Protein AF-A0A7J6NTC3-F1 (afdb_monomer)

Nearest PDB structures (foldseek):
  5xjj-assembly1_A  TM=1.361E-01  e=6.659E+00  Camelina sativa

pLDDT: mean 78.06, std 12.99, range [29.7, 92.94]

Solvent-accessible surface area (backbone atoms only — not comparable to full-atom values): 17719 Å² total; per-residue (Å²): 129,86,90,66,70,60,55,72,71,54,46,54,52,50,37,52,53,50,16,52,52,41,19,58,58,39,41,52,55,40,73,74,43,79,80,60,104,55,46,77,42,34,54,44,10,18,57,37,11,48,75,49,39,45,66,45,63,67,64,17,48,57,50,30,53,17,37,43,48,7,18,52,52,6,27,52,53,31,48,52,54,50,49,53,45,42,72,73,35,100,53,80,73,52,45,71,61,39,46,63,61,44,51,67,52,44,58,61,37,50,47,16,28,67,91,66,72,36,76,46,35,78,62,24,34,21,68,42,19,40,50,21,20,47,51,19,38,66,62,26,89,94,37,42,65,63,38,14,54,47,36,21,48,19,49,38,50,14,28,48,52,36,41,52,54,38,49,52,34,49,75,69,69,67,47,72,62,89,64,70,59,43,58,43,44,22,34,36,38,52,25,56,44,49,50,51,52,66,73,33,50,91,47,27,67,85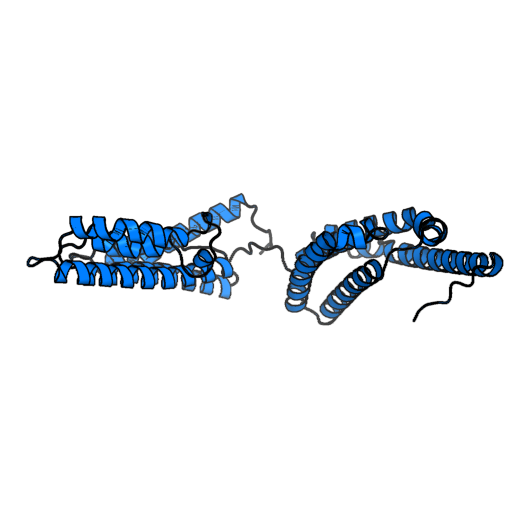,42,42,77,59,52,54,52,47,47,54,59,36,54,56,31,47,56,48,21,49,71,68,40,91,43,74,66,59,29,51,50,52,51,53,53,51,52,50,57,51,51,54,53,52,64,28,58,75,60,81,75,53,70,69,49,40,64,62,44,48,59,79,41,45,66,57,54,49,53,50,46,52,51,53,35,49,54,28,53,49,60,60,42,86,82,88,52,78,68,63,64,76,66,57,59,62,66,58,52,51,49,51,50,52,51,50,50,51,51,29,52,52,54,49,54,54,50,45,70,73,67,75,59,87,74,74,81,78,130

Structure (mmCIF, N/CA/C/O backbone):
data_AF-A0A7J6NTC3-F1
#
_entry.id   AF-A0A7J6NTC3-F1
#
loop_
_atom_site.group_PDB
_atom_site.id
_atom_site.type_symbol
_atom_site.label_atom_id
_atom_site.label_alt_id
_atom_site.label_comp_id
_atom_site.label_asym_id
_atom_site.label_entity_id
_atom_site.label_seq_id
_atom_site.pdbx_PDB_ins_code
_atom_site.Cartn_x
_atom_site.Cartn_y
_atom_site.Cartn_z
_atom_site.occupancy
_atom_site.B_iso_or_equiv
_atom_site.auth_seq_id
_atom_site.auth_comp_id
_atom_site.auth_asym_id
_atom_site.auth_atom_id
_atom_site.pdbx_PDB_model_num
ATOM 1 N N . MET A 1 1 ? 17.675 -19.079 7.890 1.00 32.25 1 MET A N 1
ATOM 2 C CA . MET A 1 1 ? 16.421 -19.807 7.590 1.00 32.25 1 MET A CA 1
ATOM 3 C C . MET A 1 1 ? 15.953 -19.352 6.223 1.00 32.25 1 MET A C 1
ATOM 5 O O . MET A 1 1 ? 15.980 -18.162 5.968 1.00 32.25 1 MET A O 1
ATOM 9 N N . VAL A 1 2 ? 15.649 -20.298 5.337 1.00 30.92 2 VAL A N 1
ATOM 10 C CA . VAL A 1 2 ? 15.373 -20.082 3.908 1.00 30.92 2 VAL A CA 1
ATOM 11 C C . VAL A 1 2 ? 14.301 -18.998 3.701 1.00 30.92 2 VAL A C 1
ATOM 13 O O . VAL A 1 2 ? 13.153 -19.197 4.088 1.00 30.92 2 VAL A O 1
ATOM 16 N N . GLU A 1 3 ? 14.682 -17.882 3.068 1.00 39.00 3 GLU A N 1
ATOM 17 C CA . GLU A 1 3 ? 13.824 -16.763 2.635 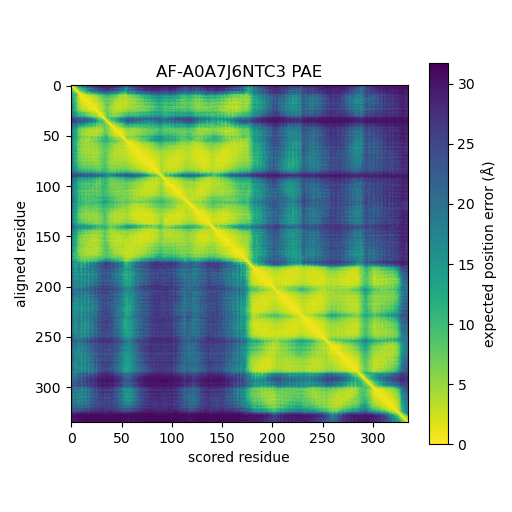1.00 39.00 3 GLU A CA 1
ATOM 18 C C . GLU A 1 3 ? 12.890 -17.188 1.486 1.00 39.00 3 GLU A C 1
ATOM 20 O O . GLU A 1 3 ? 12.966 -16.705 0.357 1.00 39.00 3 GLU A O 1
ATOM 25 N N . ARG A 1 4 ? 12.001 -18.149 1.738 1.00 45.00 4 ARG A N 1
ATOM 26 C CA . ARG A 1 4 ? 10.864 -18.390 0.850 1.00 45.00 4 ARG A CA 1
ATOM 27 C C . ARG A 1 4 ? 9.764 -17.425 1.261 1.00 45.00 4 ARG A C 1
ATOM 29 O O . ARG A 1 4 ? 9.200 -17.572 2.342 1.00 45.00 4 ARG A O 1
ATOM 36 N N . LEU A 1 5 ? 9.457 -16.466 0.384 1.00 46.31 5 LEU A N 1
ATOM 37 C CA . LEU A 1 5 ? 8.186 -15.743 0.416 1.00 46.31 5 LEU A CA 1
ATOM 38 C C . LEU A 1 5 ? 7.076 -16.783 0.637 1.00 46.31 5 LEU A C 1
ATOM 40 O O . LEU A 1 5 ? 6.980 -17.726 -0.160 1.00 46.31 5 LEU A O 1
ATOM 44 N N . PRO A 1 6 ? 6.290 -16.696 1.724 1.00 46.31 6 PRO A N 1
ATOM 45 C CA . PRO A 1 6 ? 5.202 -17.633 1.923 1.00 46.31 6 PRO A CA 1
ATOM 46 C C . PRO A 1 6 ? 4.262 -17.504 0.727 1.00 46.31 6 PRO A C 1
ATOM 48 O O . PRO A 1 6 ? 3.894 -16.399 0.325 1.00 46.31 6 PRO A O 1
ATOM 51 N N . SER A 1 7 ? 3.881 -18.634 0.130 1.00 55.56 7 SER A N 1
ATOM 52 C CA . SER A 1 7 ? 2.832 -18.624 -0.883 1.00 55.56 7 SER A CA 1
ATOM 53 C C . SER A 1 7 ? 1.596 -17.935 -0.287 1.00 55.56 7 SER A C 1
ATOM 55 O O . SER A 1 7 ? 1.317 -18.077 0.903 1.00 55.56 7 SER A O 1
ATOM 57 N N . ILE A 1 8 ? 0.858 -17.167 -1.095 1.00 55.50 8 ILE A N 1
ATOM 58 C CA . ILE A 1 8 ? -0.355 -16.431 -0.684 1.00 55.50 8 ILE A CA 1
ATOM 59 C C . ILE A 1 8 ? -1.269 -17.229 0.285 1.00 55.50 8 ILE A C 1
ATOM 61 O O . ILE A 1 8 ? -1.740 -16.632 1.256 1.00 55.50 8 ILE A O 1
ATOM 65 N N . PRO A 1 9 ? -1.508 -18.553 0.116 1.00 64.56 9 PRO A N 1
ATOM 66 C CA . PRO A 1 9 ? -2.266 -19.340 1.099 1.00 64.56 9 PRO A CA 1
ATOM 67 C C . PRO A 1 9 ? -1.580 -19.499 2.471 1.00 64.56 9 PRO A C 1
ATOM 69 O O . PRO A 1 9 ? -2.262 -19.457 3.492 1.00 64.56 9 PRO A O 1
ATOM 72 N N . VAL A 1 10 ? -0.253 -19.635 2.526 1.00 65.25 10 VAL A N 1
ATOM 73 C CA . VAL A 1 10 ? 0.518 -19.761 3.778 1.00 65.25 10 VAL A CA 1
ATOM 74 C C . VAL A 1 10 ? 0.544 -18.441 4.546 1.00 65.25 10 VAL A C 1
ATOM 76 O O . VAL A 1 10 ? 0.397 -18.447 5.764 1.00 65.25 10 VAL A O 1
ATOM 79 N N . TYR A 1 11 ? 0.659 -17.303 3.854 1.00 66.19 11 TYR A N 1
ATOM 80 C CA . TYR A 1 11 ? 0.581 -15.990 4.505 1.00 66.19 11 TYR A CA 1
ATOM 81 C C . TYR A 1 11 ? -0.793 -15.765 5.146 1.00 66.19 11 TYR A C 1
ATOM 83 O O . TYR A 1 11 ? -0.871 -15.353 6.296 1.00 66.19 11 TYR A O 1
ATOM 91 N N . LYS A 1 12 ? -1.883 -16.113 4.445 1.00 68.62 12 LYS A N 1
ATOM 92 C CA . LYS A 1 12 ? -3.244 -16.033 5.004 1.00 68.62 12 LYS A CA 1
ATOM 93 C C . LYS A 1 12 ? -3.416 -16.915 6.244 1.00 68.62 12 LYS A C 1
ATOM 95 O O . LYS A 1 12 ? -4.035 -16.474 7.207 1.00 68.62 12 LYS A O 1
ATOM 100 N N . LEU A 1 13 ? -2.847 -18.123 6.236 1.00 75.38 13 LEU A N 1
ATOM 101 C CA . LEU A 1 13 ? -2.874 -19.028 7.388 1.00 75.38 13 LEU A CA 1
ATOM 102 C C . LEU A 1 13 ? -2.084 -18.464 8.579 1.00 75.38 13 LEU A C 1
ATOM 104 O O . LEU A 1 13 ? -2.566 -18.509 9.708 1.00 75.38 13 LEU A O 1
ATOM 108 N N . LEU A 1 14 ? -0.896 -17.906 8.330 1.00 76.62 14 LEU A N 1
ATOM 109 C CA . LEU A 1 14 ? -0.081 -17.262 9.362 1.00 76.62 14 LEU A CA 1
ATOM 110 C C . LEU A 1 14 ? -0.784 -16.040 9.952 1.00 76.62 14 LEU A C 1
ATOM 112 O O . LEU A 1 14 ? -0.791 -15.885 11.170 1.00 76.62 14 LEU A O 1
ATOM 116 N N . THR A 1 15 ? -1.410 -15.207 9.116 1.00 76.56 15 THR A N 1
ATOM 117 C CA . THR A 1 15 ? -2.202 -14.065 9.587 1.00 76.56 15 THR A CA 1
ATOM 118 C C . THR A 1 15 ? -3.360 -14.545 10.449 1.00 76.56 15 THR A C 1
ATOM 120 O O . THR A 1 15 ? -3.534 -14.027 11.543 1.00 76.56 15 THR A O 1
ATOM 123 N N . ALA A 1 16 ? -4.093 -15.581 10.028 1.00 76.81 16 ALA A N 1
ATOM 124 C CA . 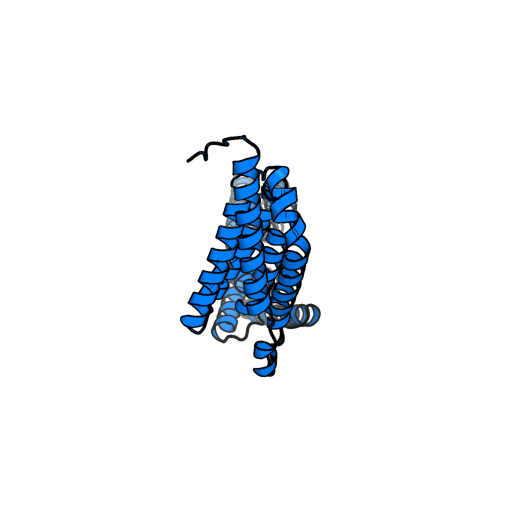ALA A 1 16 ? -5.177 -16.149 10.829 1.00 76.81 16 ALA A CA 1
ATOM 125 C C . ALA A 1 16 ? -4.680 -16.669 12.193 1.00 76.81 16 ALA A C 1
ATOM 127 O O . ALA A 1 16 ? -5.279 -16.373 13.226 1.00 76.81 16 ALA A O 1
ATOM 128 N N . LEU A 1 17 ? -3.548 -17.376 12.229 1.00 82.31 17 LEU A N 1
ATOM 129 C CA . LEU A 1 17 ? -2.964 -17.859 13.484 1.00 82.31 17 LEU A CA 1
ATOM 130 C C . LEU A 1 17 ? -2.519 -16.698 14.386 1.00 82.31 17 LEU A C 1
ATOM 132 O O . LEU A 1 17 ? -2.805 -16.708 15.582 1.00 82.31 17 LEU A O 1
ATOM 136 N N . TYR A 1 18 ? -1.885 -15.673 13.812 1.00 83.00 18 TYR A N 1
ATOM 137 C CA . TYR A 1 18 ? -1.499 -14.458 14.528 1.00 83.00 18 TYR A CA 1
ATOM 138 C C . TYR A 1 18 ? -2.714 -13.721 15.102 1.00 83.00 18 TYR A C 1
ATOM 140 O O . TYR A 1 18 ? -2.698 -13.348 16.274 1.00 83.00 18 TYR A O 1
ATOM 148 N N . THR A 1 19 ? -3.792 -13.586 14.323 1.00 81.38 19 THR A N 1
ATOM 149 C CA . THR A 1 19 ? -5.032 -12.950 14.790 1.00 81.38 19 THR A CA 1
ATOM 150 C C . THR A 1 19 ? -5.637 -13.695 15.981 1.00 81.38 19 THR A C 1
ATOM 152 O O . THR A 1 19 ? -6.029 -13.067 16.963 1.00 81.38 19 THR A O 1
ATOM 155 N N . GLY A 1 20 ? -5.614 -15.034 15.962 1.00 80.44 20 GLY A N 1
ATOM 156 C CA . GLY A 1 20 ? -6.066 -15.858 17.085 1.00 80.44 20 GLY A CA 1
ATOM 157 C C . GLY A 1 20 ? -5.215 -15.675 18.344 1.00 80.44 20 GLY A C 1
ATOM 158 O O . GLY A 1 20 ? -5.760 -15.544 19.437 1.00 80.44 20 GLY A O 1
ATOM 159 N N . VAL A 1 21 ? -3.886 -15.598 18.206 1.00 84.12 21 VAL A N 1
ATOM 160 C CA . VAL A 1 21 ? -2.985 -15.312 19.339 1.00 84.12 21 VAL A CA 1
ATOM 161 C C . VAL A 1 21 ? -3.259 -13.926 19.920 1.00 84.12 21 VAL A C 1
ATOM 163 O O . VAL A 1 21 ? -3.332 -13.790 21.140 1.00 84.12 21 VAL A O 1
ATOM 166 N N . MET A 1 22 ? -3.458 -12.914 19.073 1.00 84.06 22 MET A N 1
ATOM 167 C CA . MET A 1 22 ? -3.782 -11.563 19.532 1.00 84.06 22 MET A CA 1
ATOM 168 C C . MET A 1 22 ? -5.111 -11.514 20.283 1.00 84.06 22 MET A C 1
ATOM 170 O O . MET A 1 22 ? -5.171 -10.921 21.353 1.00 84.06 22 MET A O 1
ATOM 174 N N . ALA A 1 23 ? -6.144 -12.198 19.793 1.00 82.25 23 ALA A N 1
ATOM 175 C CA . ALA A 1 23 ? -7.420 -12.297 20.496 1.00 82.25 23 ALA A CA 1
ATOM 176 C C . ALA A 1 23 ? -7.272 -12.949 21.880 1.00 82.25 23 ALA A C 1
ATOM 178 O O . ALA A 1 23 ? -7.837 -12.465 22.861 1.00 82.25 23 ALA A O 1
ATOM 179 N N . CYS A 1 24 ? -6.470 -14.013 21.986 1.00 81.75 24 CYS A N 1
ATOM 180 C CA . CYS A 1 24 ? -6.166 -14.650 23.268 1.00 81.75 24 CYS A CA 1
ATOM 181 C C . CYS A 1 24 ? -5.413 -13.709 24.215 1.00 81.75 24 CYS A C 1
ATOM 183 O O . CYS A 1 24 ? -5.749 -13.657 25.396 1.00 81.75 24 CYS A O 1
ATOM 185 N N . LEU A 1 25 ? -4.433 -12.953 23.706 1.00 81.81 25 LEU A N 1
ATOM 186 C CA . LEU A 1 25 ? -3.707 -11.965 24.503 1.00 81.81 25 LEU A CA 1
ATOM 187 C C . LEU A 1 25 ? -4.664 -10.898 25.019 1.00 81.81 25 LEU A C 1
ATOM 189 O O . LEU A 1 25 ? -4.753 -10.759 26.229 1.00 81.81 25 LEU A O 1
ATOM 193 N N . CYS A 1 26 ? -5.464 -10.276 24.147 1.00 79.75 26 CYS A N 1
ATOM 194 C CA . CYS A 1 26 ? -6.449 -9.247 24.497 1.00 79.75 26 CYS A CA 1
ATOM 195 C C . CYS A 1 26 ? -7.573 -9.749 25.423 1.00 79.75 26 CYS A C 1
ATOM 197 O O . CYS A 1 26 ? -8.223 -8.953 26.100 1.00 79.75 26 CYS A O 1
ATOM 199 N N . SER A 1 27 ? -7.795 -11.066 25.502 1.00 77.75 27 SER A N 1
ATOM 200 C CA . SER A 1 27 ? -8.783 -11.666 26.409 1.00 77.75 27 SER A CA 1
ATOM 201 C C . SER A 1 27 ? -8.388 -11.551 27.886 1.00 77.75 27 SER A C 1
ATOM 203 O O . SER A 1 27 ? -9.247 -11.719 28.751 1.00 77.75 27 SER A O 1
ATOM 205 N N . TRP A 1 28 ? -7.130 -11.213 28.208 1.00 73.88 28 TRP A N 1
ATOM 206 C CA . TRP A 1 28 ? -6.691 -10.957 29.589 1.00 73.88 28 TRP A CA 1
ATOM 207 C C . TRP A 1 28 ? -7.544 -9.892 30.300 1.00 73.88 28 TRP A C 1
ATOM 209 O O . TRP A 1 28 ? -7.826 -10.021 31.492 1.00 73.88 28 TRP A O 1
ATOM 219 N N . ALA A 1 29 ? -8.025 -8.888 29.557 1.00 67.00 29 ALA A N 1
ATOM 220 C CA . ALA A 1 29 ? -8.866 -7.811 30.072 1.00 67.00 29 ALA A CA 1
ATOM 221 C C . ALA A 1 29 ? -10.199 -8.321 30.655 1.00 67.00 29 ALA A C 1
ATOM 223 O O . ALA A 1 29 ? -10.721 -7.741 31.612 1.00 67.00 29 ALA A O 1
ATOM 224 N N . ILE A 1 30 ? -10.719 -9.437 30.130 1.00 68.31 30 ILE A N 1
ATOM 225 C CA . ILE A 1 30 ? -11.938 -10.093 30.628 1.00 68.31 30 ILE A CA 1
ATOM 226 C C . ILE A 1 30 ? -11.683 -10.693 32.018 1.00 68.31 30 ILE A C 1
ATOM 228 O O . ILE A 1 30 ? -12.497 -10.545 32.924 1.00 68.31 30 ILE A O 1
ATOM 232 N N . PHE A 1 31 ? -10.519 -11.315 32.222 1.00 66.44 31 PHE A N 1
ATOM 233 C CA . PHE A 1 31 ? -10.174 -11.977 33.485 1.00 66.44 31 PHE A CA 1
ATOM 234 C C . PHE A 1 31 ? -9.787 -11.008 34.611 1.00 66.44 31 PHE A C 1
ATOM 236 O O . PHE A 1 31 ? -9.794 -11.398 35.775 1.00 66.44 31 PHE A O 1
ATOM 243 N N . LEU A 1 32 ? -9.471 -9.750 34.291 1.00 65.44 32 LEU A N 1
ATOM 244 C CA . LEU A 1 32 ? -9.182 -8.706 35.283 1.00 65.44 32 LEU A CA 1
ATOM 245 C C . LEU A 1 32 ? -10.402 -7.911 35.735 1.00 65.44 32 LEU A C 1
ATOM 247 O O . LEU A 1 32 ? -10.317 -7.166 36.711 1.00 65.44 32 LEU A O 1
ATOM 251 N N . THR A 1 33 ? -11.537 -8.072 35.058 1.00 60.88 33 THR A N 1
ATOM 252 C CA . THR A 1 33 ? -12.808 -7.438 35.427 1.00 60.88 33 THR A CA 1
ATOM 253 C C . THR A 1 33 ? -13.884 -8.509 35.624 1.00 60.88 33 THR A C 1
ATOM 255 O O . THR A 1 33 ? -14.847 -8.558 34.860 1.00 60.88 33 THR A O 1
ATOM 258 N N . PRO A 1 34 ? -13.741 -9.398 36.633 1.00 50.41 34 PRO A N 1
ATOM 259 C CA . PRO A 1 34 ? -14.487 -10.653 36.659 1.00 50.41 34 PRO A CA 1
ATOM 260 C C . PRO A 1 34 ? -15.977 -10.454 36.946 1.00 50.41 34 PRO A C 1
ATOM 262 O O . PRO A 1 34 ? -16.786 -11.277 36.539 1.00 50.41 34 PRO A O 1
ATOM 265 N N . GLU A 1 35 ? -16.366 -9.366 37.621 1.00 52.22 35 GLU A N 1
ATOM 266 C CA . GLU A 1 35 ? -17.756 -9.137 38.017 1.00 52.22 35 GLU A CA 1
ATOM 267 C C . GLU A 1 35 ? -18.100 -7.639 38.010 1.00 52.22 35 GLU A C 1
ATOM 269 O O . GLU A 1 35 ? -17.533 -6.836 38.753 1.00 52.22 35 GLU A O 1
ATOM 274 N N . GLY A 1 36 ? -19.041 -7.241 37.146 1.00 55.88 36 GLY A N 1
ATOM 275 C CA . GLY A 1 36 ? -19.563 -5.874 37.090 1.00 55.88 36 GLY A CA 1
ATOM 276 C C . GLY A 1 36 ? -20.297 -5.541 35.788 1.00 55.88 36 GLY A C 1
ATOM 277 O O . GLY A 1 36 ? -20.132 -6.205 34.768 1.00 55.88 36 GLY A O 1
ATOM 278 N N . ARG A 1 37 ? -21.083 -4.450 35.797 1.00 53.41 37 ARG A N 1
ATOM 279 C CA . ARG A 1 37 ? -21.911 -3.952 34.668 1.00 53.41 37 ARG A CA 1
ATOM 280 C C . ARG A 1 37 ? -21.122 -3.507 33.409 1.00 53.41 37 ARG A C 1
ATOM 282 O O . ARG A 1 37 ? -21.722 -2.924 32.510 1.00 53.41 37 ARG A O 1
ATOM 289 N N . GLY A 1 38 ? -19.815 -3.784 33.344 1.00 56.34 38 GLY A N 1
ATOM 290 C CA . GLY A 1 38 ? -18.902 -3.499 32.226 1.00 56.34 38 GLY A CA 1
ATOM 291 C C . GLY A 1 38 ? -18.211 -4.733 31.621 1.00 56.34 38 GLY A C 1
ATOM 292 O O . GLY A 1 38 ? -17.515 -4.584 30.622 1.00 56.34 38 GLY A O 1
ATOM 293 N N . ALA A 1 39 ? -18.433 -5.940 32.162 1.00 60.47 39 ALA A N 1
ATOM 294 C CA . ALA A 1 39 ? -17.823 -7.182 31.662 1.00 60.47 39 ALA A CA 1
ATOM 295 C C . ALA A 1 39 ? -18.219 -7.514 30.208 1.00 60.47 39 ALA A C 1
ATOM 297 O O . ALA A 1 39 ? -17.451 -8.110 29.464 1.00 60.47 39 ALA A O 1
ATOM 298 N N . ASN A 1 40 ? -19.395 -7.063 29.759 1.00 65.94 40 ASN A N 1
ATOM 299 C CA . ASN A 1 40 ? -19.818 -7.238 28.365 1.00 65.94 40 ASN A CA 1
ATOM 300 C C . ASN A 1 40 ? -18.981 -6.387 27.395 1.00 65.94 40 ASN A C 1
ATOM 302 O O . ASN A 1 40 ? -18.792 -6.777 26.247 1.00 65.94 40 ASN A O 1
ATOM 306 N N . MET A 1 41 ? -18.469 -5.238 27.850 1.00 66.00 41 MET A N 1
ATOM 307 C CA . MET A 1 41 ? -17.694 -4.322 27.007 1.00 66.00 41 MET A CA 1
ATOM 308 C C . MET A 1 41 ? -16.226 -4.731 26.913 1.00 66.00 41 MET A C 1
ATOM 310 O O . MET A 1 41 ? -15.575 -4.444 25.913 1.00 66.00 41 MET A O 1
ATOM 314 N N . THR A 1 42 ? -15.698 -5.463 27.898 1.00 66.88 42 THR A N 1
ATOM 315 C CA . THR A 1 42 ? -14.322 -5.978 27.842 1.00 66.88 42 THR A CA 1
ATOM 316 C C . THR A 1 42 ? -14.151 -7.106 26.822 1.00 66.88 42 THR A C 1
ATOM 318 O O . THR A 1 42 ? -13.039 -7.317 26.344 1.00 66.88 42 THR A O 1
ATOM 321 N N . VAL A 1 43 ? -15.245 -7.746 26.386 1.00 73.19 43 VAL A N 1
ATOM 322 C CA . VAL A 1 43 ? -15.267 -8.703 25.260 1.00 73.19 43 VAL A CA 1
ATOM 323 C C . VAL A 1 43 ? -15.006 -8.024 23.907 1.00 73.19 43 VAL A C 1
ATOM 325 O O . VAL A 1 43 ? -14.540 -8.674 22.971 1.00 73.19 43 VAL A O 1
ATOM 328 N N . LEU A 1 44 ? -15.222 -6.710 23.789 1.00 75.00 44 LEU A N 1
ATOM 329 C CA . LEU A 1 44 ? -14.958 -5.983 22.542 1.00 75.00 44 LEU A CA 1
ATOM 330 C C . LEU A 1 44 ? -13.462 -5.876 22.231 1.00 75.00 44 LEU A C 1
ATOM 332 O O . LEU A 1 44 ? -13.093 -5.858 21.062 1.00 75.00 44 LEU A O 1
ATOM 336 N N . ALA A 1 45 ? -12.591 -5.869 23.245 1.00 75.00 45 ALA A N 1
ATOM 337 C CA . ALA A 1 45 ? -11.143 -5.801 23.047 1.00 75.00 45 ALA A CA 1
ATOM 338 C C . ALA A 1 45 ? -10.581 -7.006 22.255 1.00 75.00 45 ALA A C 1
ATOM 340 O O . ALA A 1 45 ? -9.911 -6.778 21.245 1.00 75.00 45 ALA A O 1
ATOM 341 N N . PRO A 1 46 ? -10.859 -8.279 22.617 1.00 77.75 46 PRO A N 1
ATOM 342 C CA . PRO A 1 46 ? -10.403 -9.426 21.832 1.00 77.75 46 PRO A CA 1
ATOM 343 C C . PRO A 1 46 ? -11.099 -9.563 20.476 1.00 77.75 46 PRO A C 1
ATOM 345 O O . PRO A 1 46 ? -10.449 -9.978 19.517 1.00 77.75 46 PRO A O 1
ATOM 348 N N . ILE A 1 47 ? -12.377 -9.178 20.356 1.00 80.25 47 ILE A N 1
ATOM 349 C CA . ILE A 1 47 ? -13.057 -9.120 19.050 1.00 80.25 47 ILE A CA 1
ATOM 350 C C . ILE A 1 47 ? -12.344 -8.118 18.144 1.00 80.25 47 ILE A C 1
ATOM 352 O O . ILE A 1 47 ? -12.052 -8.418 16.989 1.00 80.25 47 ILE A O 1
ATOM 356 N N . TRP A 1 48 ? -12.001 -6.948 18.677 1.00 78.94 48 TRP A N 1
ATOM 357 C CA . TRP A 1 48 ? -11.328 -5.928 17.895 1.00 78.94 48 TRP A CA 1
ATOM 358 C C . TRP A 1 48 ? -9.906 -6.324 17.510 1.00 78.94 48 TRP A C 1
ATOM 360 O O . TRP A 1 48 ? -9.483 -6.088 16.382 1.00 78.94 48 TRP A O 1
ATOM 370 N N . ALA A 1 49 ? -9.196 -7.017 18.396 1.00 77.56 49 ALA A N 1
ATOM 371 C CA . ALA A 1 49 ? -7.881 -7.562 18.093 1.00 77.56 49 ALA A CA 1
ATOM 372 C C . ALA A 1 49 ? -7.899 -8.549 16.915 1.00 77.56 49 ALA A C 1
ATOM 374 O O . ALA A 1 49 ? -6.933 -8.589 16.155 1.00 77.56 49 ALA A O 1
ATOM 375 N N . LEU A 1 50 ? -8.989 -9.303 16.705 1.00 77.69 50 LEU A N 1
ATOM 376 C CA . LEU A 1 50 ? -9.161 -10.140 15.505 1.00 77.69 50 LEU A CA 1
ATOM 377 C C . LEU A 1 50 ? -9.259 -9.301 14.227 1.00 77.69 50 LEU A C 1
ATOM 379 O O . LEU A 1 50 ? -8.775 -9.717 13.178 1.00 77.69 50 LEU A O 1
ATOM 383 N N . VAL A 1 51 ? -9.885 -8.128 14.315 1.00 77.31 51 VAL A N 1
ATOM 384 C CA . VAL A 1 51 ? -10.132 -7.234 13.178 1.00 77.31 51 VAL A CA 1
ATOM 385 C C . VAL A 1 51 ? -8.922 -6.344 12.876 1.00 77.31 51 VAL A C 1
ATOM 387 O O . VAL A 1 51 ? -8.695 -5.991 11.718 1.00 77.31 51 VAL A O 1
ATOM 390 N N . SER A 1 52 ? -8.142 -5.970 13.892 1.00 73.00 52 SER A N 1
ATOM 391 C CA . SER A 1 52 ? -7.015 -5.040 13.767 1.00 73.00 52 SER A CA 1
ATOM 392 C C . SER A 1 52 ? -5.656 -5.722 13.594 1.00 73.00 52 SER A C 1
ATOM 394 O O . SER A 1 52 ? -4.679 -5.046 13.299 1.00 73.00 52 SER A O 1
ATOM 396 N N . SER A 1 53 ? -5.543 -7.040 13.779 1.00 75.19 53 SER A N 1
ATOM 397 C CA . SER A 1 53 ? -4.247 -7.727 13.726 1.00 75.19 53 SER A CA 1
ATOM 398 C C . SER A 1 53 ? -3.799 -8.037 12.295 1.00 75.19 53 SER A C 1
ATOM 400 O O . SER A 1 53 ? -4.288 -8.948 11.628 1.00 75.19 53 SER A O 1
ATOM 402 N N . PHE A 1 54 ? -2.776 -7.310 11.842 1.00 77.19 54 PHE A N 1
ATOM 403 C CA . PHE A 1 54 ? -2.105 -7.562 10.566 1.00 77.19 54 PHE A CA 1
ATOM 404 C C . PHE A 1 54 ? -0.628 -7.879 10.783 1.00 77.19 54 PHE A C 1
ATOM 406 O O . PHE A 1 54 ? 0.062 -7.204 11.538 1.00 77.19 54 PHE A O 1
ATOM 413 N N . LEU A 1 55 ? -0.120 -8.876 10.052 1.00 73.69 55 LEU A N 1
ATOM 414 C CA . LEU A 1 55 ? 1.302 -9.243 10.053 1.00 73.69 55 LEU A CA 1
ATOM 415 C C . LEU A 1 55 ? 2.197 -8.251 9.287 1.00 73.69 55 LEU A C 1
ATOM 417 O O . LEU A 1 55 ? 3.414 -8.402 9.286 1.00 73.69 55 LEU A O 1
ATOM 421 N N . ASN A 1 56 ? 1.628 -7.257 8.602 1.00 74.56 56 ASN A N 1
ATOM 422 C CA . ASN A 1 56 ? 2.392 -6.178 7.978 1.00 74.56 56 ASN A CA 1
ATOM 423 C C . ASN A 1 56 ? 2.394 -4.955 8.903 1.00 74.56 56 ASN A C 1
ATOM 425 O O . ASN A 1 56 ? 1.331 -4.456 9.262 1.00 74.56 56 ASN A O 1
ATOM 429 N N . ILE A 1 57 ? 3.584 -4.458 9.256 1.00 77.00 57 ILE A N 1
ATOM 430 C CA . ILE A 1 57 ? 3.738 -3.328 10.177 1.00 77.00 57 ILE A CA 1
ATOM 431 C C . ILE A 1 57 ? 3.149 -2.019 9.642 1.00 77.00 57 ILE A C 1
ATOM 433 O O . ILE A 1 57 ? 2.568 -1.266 10.417 1.00 77.00 57 ILE A O 1
ATOM 437 N N . HIS A 1 58 ? 3.261 -1.745 8.340 1.00 77.25 58 HIS A N 1
ATOM 438 C CA . HIS A 1 58 ? 2.726 -0.519 7.746 1.00 77.25 58 HIS A CA 1
ATOM 439 C C . HIS A 1 58 ? 1.201 -0.547 7.710 1.00 77.25 58 HIS A C 1
ATOM 441 O O . HIS A 1 58 ? 0.567 0.420 8.131 1.00 77.25 58 HIS A O 1
ATOM 447 N N . ASP A 1 59 ? 0.631 -1.675 7.278 1.00 79.88 59 ASP A N 1
ATOM 448 C CA . ASP A 1 59 ? -0.821 -1.870 7.249 1.00 79.88 59 ASP A CA 1
ATOM 449 C C . ASP A 1 59 ? -1.393 -1.817 8.679 1.00 79.88 59 ASP A C 1
ATOM 451 O O . ASP A 1 59 ? -2.401 -1.156 8.916 1.00 79.88 59 ASP A O 1
ATOM 455 N N . ASN A 1 60 ? -0.728 -2.461 9.647 1.00 82.88 60 ASN A N 1
ATOM 456 C CA . ASN A 1 60 ? -1.172 -2.474 11.040 1.00 82.88 60 ASN A CA 1
ATOM 457 C C . ASN A 1 60 ? -1.055 -1.088 11.697 1.00 82.88 60 ASN A C 1
ATOM 459 O O . ASN A 1 60 ? -1.977 -0.646 12.368 1.00 82.88 60 ASN A O 1
ATOM 463 N N . TYR A 1 61 ? 0.039 -0.356 11.463 1.00 84.44 61 TYR A N 1
ATOM 464 C CA . TYR A 1 61 ? 0.199 1.007 11.980 1.00 84.44 61 TYR A CA 1
ATOM 465 C C . TYR A 1 61 ? -0.900 1.947 11.472 1.00 84.44 61 TYR A C 1
ATOM 467 O O . TYR A 1 61 ? -1.571 2.607 12.267 1.00 84.44 61 TYR A O 1
ATOM 475 N N . ASP A 1 62 ? -1.115 1.980 10.154 1.00 84.94 62 ASP A N 1
ATOM 476 C CA . ASP A 1 62 ? -2.133 2.829 9.532 1.00 84.94 62 ASP A CA 1
ATOM 477 C C . ASP A 1 62 ? -3.540 2.473 10.040 1.00 84.94 62 ASP A C 1
ATOM 479 O O . ASP A 1 62 ? -4.314 3.357 10.418 1.00 84.94 62 ASP A O 1
ATOM 483 N N . GLN A 1 63 ? -3.854 1.179 10.150 1.00 84.19 63 GLN A N 1
ATOM 484 C CA . GLN A 1 63 ? -5.141 0.738 10.681 1.00 84.19 63 GLN A CA 1
ATOM 485 C C . GLN A 1 63 ? -5.318 1.022 12.173 1.00 84.19 63 GLN A C 1
ATOM 487 O O . GLN A 1 63 ? -6.389 1.496 12.561 1.00 84.19 63 GLN A O 1
ATOM 492 N N . SER A 1 64 ? -4.310 0.785 13.013 1.00 86.31 64 SER A N 1
ATOM 493 C CA . SER A 1 64 ? -4.394 1.066 14.449 1.00 86.31 64 SER A CA 1
ATOM 494 C C . SER A 1 64 ? -4.561 2.560 14.712 1.00 86.31 64 SER A C 1
ATOM 496 O O . SER A 1 64 ? -5.418 2.940 15.510 1.00 86.31 64 SER A O 1
ATOM 498 N N . CYS A 1 65 ? -3.843 3.429 13.991 1.00 86.38 65 CYS A N 1
ATOM 499 C CA . CYS A 1 65 ? -4.030 4.878 14.097 1.00 86.38 65 CYS A CA 1
ATOM 500 C C . CYS A 1 65 ? -5.451 5.304 13.706 1.00 86.38 65 CYS A C 1
ATOM 502 O O . CYS A 1 65 ? -6.111 6.015 14.467 1.00 86.38 65 CYS A O 1
ATOM 504 N N . ARG A 1 66 ? -5.962 4.834 12.560 1.00 89.00 66 ARG A N 1
ATOM 505 C CA . ARG A 1 66 ? -7.334 5.148 12.120 1.00 89.00 66 ARG A CA 1
ATOM 506 C C . ARG A 1 66 ? -8.402 4.589 13.059 1.00 89.00 66 ARG A C 1
ATOM 508 O O . ARG A 1 66 ? -9.460 5.202 13.190 1.00 89.00 66 ARG A O 1
ATOM 515 N N . SER A 1 67 ? -8.130 3.458 13.710 1.00 87.62 67 SER A N 1
ATOM 516 C CA . SER A 1 67 ? -9.017 2.860 14.715 1.00 87.62 67 SER A CA 1
ATOM 517 C C . SER A 1 67 ? -9.079 3.716 15.977 1.00 87.62 67 SER A C 1
ATOM 519 O O . SER A 1 67 ? -10.167 4.006 16.459 1.00 87.62 67 SER A O 1
ATOM 521 N N . VAL A 1 68 ? -7.936 4.204 16.472 1.00 89.25 68 VAL A N 1
ATOM 522 C CA . VAL A 1 68 ? -7.892 5.115 17.630 1.00 89.25 68 VAL A CA 1
ATOM 523 C C . VAL A 1 68 ? -8.648 6.413 17.335 1.00 89.25 68 VAL A C 1
ATOM 525 O O . VAL A 1 68 ? -9.477 6.836 18.138 1.00 89.25 68 VAL A O 1
ATOM 528 N N . VAL A 1 69 ? -8.427 7.018 16.163 1.00 90.56 69 VAL A N 1
ATOM 529 C CA . VAL A 1 69 ? -9.175 8.217 15.742 1.00 90.56 69 VAL A CA 1
ATOM 530 C C . VAL A 1 69 ? -10.674 7.915 15.634 1.00 90.56 69 VAL A C 1
ATOM 532 O O . VAL A 1 69 ? -11.490 8.693 16.126 1.00 90.56 69 VAL A O 1
ATOM 535 N N . GLY A 1 70 ? -11.042 6.770 15.051 1.00 89.25 70 GLY A N 1
ATOM 536 C CA . GLY A 1 70 ? -12.430 6.309 14.978 1.00 89.25 70 GLY A CA 1
ATOM 537 C C . GLY A 1 70 ? -13.077 6.165 16.357 1.00 89.25 70 GLY A C 1
ATOM 538 O O . GLY A 1 70 ? -14.182 6.660 16.559 1.00 89.25 70 GLY A O 1
ATOM 539 N N . ALA A 1 71 ? -12.368 5.586 17.329 1.00 90.38 71 ALA A N 1
ATOM 540 C CA . ALA A 1 71 ? -12.854 5.423 18.698 1.00 90.38 71 ALA A CA 1
ATOM 541 C C . ALA A 1 71 ? -13.112 6.773 19.390 1.00 90.38 71 ALA A C 1
ATOM 543 O O . ALA A 1 71 ? -14.134 6.927 20.058 1.00 90.38 71 ALA A O 1
ATOM 544 N N . PHE A 1 72 ? -12.247 7.776 19.189 1.00 92.69 72 PHE A N 1
ATOM 545 C CA . PHE A 1 72 ? -12.474 9.132 19.710 1.00 92.69 72 PHE A CA 1
ATOM 546 C C . PHE A 1 72 ? -13.674 9.824 19.061 1.00 92.69 72 PHE A C 1
ATOM 548 O O . PHE A 1 72 ? -14.451 10.475 19.758 1.00 92.69 72 PHE A O 1
ATOM 555 N N . ILE A 1 73 ? -13.841 9.677 17.744 1.00 91.81 73 ILE A N 1
ATOM 556 C CA . ILE A 1 73 ? -15.004 10.215 17.029 1.00 91.81 73 ILE A CA 1
ATOM 557 C C . ILE A 1 73 ? -16.287 9.553 17.550 1.00 91.81 73 ILE A C 1
ATOM 559 O O . ILE A 1 73 ? -17.240 10.254 17.890 1.00 91.81 73 ILE A O 1
ATOM 563 N N . GLY A 1 74 ? -16.303 8.224 17.668 1.00 89.75 74 GLY A N 1
ATOM 564 C CA . GLY A 1 74 ? -17.448 7.481 18.196 1.00 89.75 74 GLY A CA 1
ATOM 565 C C . GLY A 1 74 ? -17.790 7.867 19.638 1.00 89.75 74 GLY A C 1
ATOM 566 O O . GLY A 1 74 ? -18.957 8.111 19.948 1.00 89.75 74 GLY A O 1
ATOM 567 N N . LEU A 1 75 ? -16.777 8.029 20.498 1.00 92.31 75 LEU A N 1
ATOM 568 C CA . LEU A 1 75 ? -16.952 8.529 21.863 1.00 92.31 75 LEU A CA 1
ATOM 569 C C . LEU A 1 75 ? -17.564 9.932 21.870 1.00 92.31 75 LEU A C 1
ATOM 571 O O . LEU A 1 75 ? -18.562 10.157 22.545 1.00 92.31 75 LEU A O 1
ATOM 575 N N . PHE A 1 76 ? -17.018 10.863 21.084 1.00 92.94 76 PHE A N 1
ATOM 576 C CA . PHE A 1 76 ? -17.533 12.231 21.001 1.00 92.94 76 PHE A CA 1
ATOM 577 C C . PHE A 1 76 ? -19.018 12.267 20.618 1.00 92.94 76 PHE A C 1
ATOM 579 O O . PHE A 1 76 ? -19.804 12.971 21.252 1.00 92.94 76 PHE A O 1
ATOM 586 N N . PHE A 1 77 ? -19.424 11.489 19.612 1.00 91.62 77 PHE A N 1
ATOM 587 C CA . PHE A 1 77 ? -20.828 11.433 19.212 1.00 91.62 77 PHE A CA 1
ATOM 588 C C . PHE A 1 77 ? -21.710 10.709 20.235 1.00 91.62 77 PHE A C 1
ATOM 590 O O . PHE A 1 77 ? -22.837 11.149 20.455 1.00 91.62 77 PHE A O 1
ATOM 597 N N . THR A 1 78 ? -21.205 9.671 20.911 1.00 90.19 78 THR A N 1
ATOM 598 C CA . THR A 1 78 ? -21.907 9.029 22.040 1.00 90.19 78 THR A CA 1
ATOM 599 C C . THR A 1 78 ? -22.261 10.051 23.106 1.00 90.19 78 THR A C 1
ATOM 601 O O . THR A 1 78 ? -23.419 10.166 23.507 1.00 90.19 78 THR A O 1
ATOM 604 N N . GLU A 1 79 ? -21.259 10.807 23.542 1.00 90.06 79 GLU A N 1
ATOM 605 C CA . GLU A 1 79 ? -21.361 11.835 24.571 1.00 90.06 79 GLU A CA 1
ATOM 606 C C . GLU A 1 79 ? -22.338 12.934 24.147 1.00 90.06 79 GLU A C 1
ATOM 608 O O . GLU A 1 79 ? -23.265 13.267 24.885 1.00 90.06 79 GLU A O 1
ATOM 613 N N . LEU A 1 80 ? -22.198 13.438 22.918 1.00 90.69 80 LEU A N 1
ATOM 614 C CA . LEU A 1 80 ? -23.060 14.481 22.371 1.00 90.69 80 LEU A CA 1
ATOM 615 C C . LEU A 1 80 ? -24.532 14.047 22.324 1.00 90.69 80 LEU A C 1
ATOM 617 O O . LEU A 1 80 ? -25.402 14.773 22.804 1.00 90.69 80 LEU A O 1
ATOM 621 N N . ILE A 1 81 ? -24.814 12.862 21.776 1.00 89.38 81 ILE A N 1
ATOM 622 C CA . ILE A 1 81 ? -26.178 12.320 21.680 1.00 89.38 81 ILE A CA 1
ATOM 623 C C . ILE A 1 81 ? -26.748 12.088 23.085 1.00 89.38 81 ILE A C 1
ATOM 625 O O . ILE A 1 81 ? -27.893 12.450 23.362 1.00 89.38 81 ILE A O 1
ATOM 629 N N . SER A 1 82 ? -25.933 11.549 23.993 1.00 87.38 82 SER A N 1
ATOM 630 C CA . SER A 1 82 ? -26.324 11.295 25.381 1.00 87.38 82 SER A CA 1
ATOM 631 C C . SER A 1 82 ? -26.667 12.575 26.132 1.00 87.38 82 SER A C 1
ATOM 633 O O . SER A 1 82 ? -27.689 12.616 26.819 1.00 87.38 82 SER A O 1
ATOM 635 N N . ILE A 1 83 ? -25.883 13.641 25.958 1.00 87.81 83 ILE A N 1
ATOM 636 C CA . ILE A 1 83 ? -26.153 14.960 26.545 1.00 87.81 83 ILE A CA 1
ATOM 637 C C . ILE A 1 83 ? -27.446 15.548 25.980 1.00 87.81 83 ILE A C 1
ATOM 639 O O . ILE A 1 83 ? -28.294 15.982 26.755 1.00 87.81 83 ILE A O 1
ATOM 643 N N . VAL A 1 84 ? -27.627 15.541 24.655 1.00 86.88 84 VAL A N 1
ATOM 644 C CA . VAL A 1 84 ? -28.819 16.117 24.007 1.00 86.88 84 VAL A CA 1
ATOM 645 C C . VAL A 1 84 ? -30.097 15.429 24.484 1.00 86.88 84 VAL A C 1
ATOM 647 O O . VAL A 1 84 ? -31.080 16.100 24.792 1.00 86.88 84 VAL A O 1
ATOM 650 N N . ILE A 1 85 ? -30.081 14.102 24.599 1.00 85.81 85 ILE A N 1
ATOM 651 C CA . ILE A 1 85 ? -31.254 13.331 25.027 1.00 85.81 85 ILE A CA 1
ATOM 652 C C . ILE A 1 85 ? -31.517 13.509 26.515 1.00 85.81 85 ILE A C 1
ATOM 654 O O . ILE A 1 85 ? -32.662 13.710 26.904 1.00 85.81 85 ILE A O 1
ATOM 658 N N . THR A 1 86 ? -30.470 13.486 27.340 1.00 83.38 86 THR A N 1
ATOM 659 C CA . THR A 1 86 ? -30.614 13.696 28.788 1.00 83.38 86 THR A CA 1
ATOM 660 C C . THR A 1 86 ? -31.064 15.126 29.106 1.00 83.38 86 THR A C 1
ATOM 662 O O . THR A 1 86 ? -31.773 15.337 30.079 1.00 83.38 86 THR A O 1
ATOM 665 N N . ALA A 1 87 ? -30.695 16.115 28.285 1.00 82.38 87 ALA A N 1
ATOM 666 C CA . ALA A 1 87 ? -31.154 17.497 28.432 1.00 82.38 87 ALA A CA 1
ATOM 667 C C . ALA A 1 87 ? -32.580 17.717 27.893 1.00 82.38 87 ALA A C 1
ATOM 669 O O . ALA A 1 87 ? -33.311 18.557 28.414 1.00 82.38 87 ALA A O 1
ATOM 670 N N . GLY A 1 88 ? -32.967 16.994 26.837 1.00 78.50 88 GLY A N 1
ATOM 671 C CA . GLY A 1 88 ? -34.290 17.095 26.215 1.00 78.50 88 GLY A CA 1
ATOM 672 C C . GLY A 1 88 ? -35.376 16.271 26.910 1.00 78.50 88 GLY A C 1
ATOM 673 O O . GLY A 1 88 ? -36.558 16.576 26.757 1.00 78.50 88 GLY A O 1
ATOM 674 N N . ASN A 1 89 ? -34.994 15.246 27.672 1.00 75.94 89 ASN A N 1
ATOM 675 C CA . ASN A 1 89 ? -35.909 14.395 28.420 1.00 75.94 89 ASN A CA 1
ATOM 676 C C . ASN A 1 89 ? -35.893 14.787 29.905 1.00 75.94 89 ASN A C 1
ATOM 678 O O . ASN A 1 89 ? -34.837 14.922 30.511 1.00 75.94 89 ASN A O 1
ATOM 682 N N . THR A 1 90 ? -37.063 14.961 30.521 1.00 61.38 90 THR A N 1
ATOM 683 C CA . THR A 1 90 ? -37.172 15.278 31.962 1.00 61.38 90 THR A CA 1
ATOM 684 C C . THR A 1 90 ? -36.960 14.055 32.866 1.00 61.38 90 THR A C 1
ATOM 686 O O . THR A 1 90 ? -36.931 14.182 34.089 1.00 61.38 90 THR A O 1
ATOM 689 N N . VAL A 1 91 ? -36.811 12.874 32.261 1.00 62.50 91 VAL A N 1
ATOM 690 C CA . VAL A 1 91 ? -36.551 11.566 32.880 1.00 62.50 91 VAL A CA 1
ATOM 691 C C . VAL A 1 91 ? -35.175 11.069 32.409 1.00 62.50 91 VAL A C 1
ATOM 693 O O . VAL A 1 91 ? -34.617 11.624 31.464 1.00 62.50 91 VAL A O 1
ATOM 696 N N . GLU A 1 92 ? -34.629 10.037 33.065 1.00 73.44 92 GLU A N 1
ATOM 697 C CA . GLU A 1 92 ? -33.405 9.322 32.664 1.00 73.44 92 GLU A CA 1
ATOM 698 C C . GLU A 1 92 ? -33.305 9.073 31.138 1.00 73.44 92 GLU A C 1
ATOM 700 O O . GLU A 1 92 ? -34.294 9.106 30.396 1.00 73.44 92 GLU A O 1
ATOM 705 N N . TYR A 1 93 ? -32.079 8.832 30.666 1.00 78.44 93 TYR A N 1
ATOM 706 C CA . TYR A 1 93 ? -31.766 8.604 29.253 1.00 78.44 93 TYR A CA 1
ATOM 707 C C . TYR A 1 93 ? -32.726 7.599 28.587 1.00 78.44 93 TYR A C 1
ATOM 709 O O . TYR A 1 93 ? -32.993 6.531 29.133 1.00 78.44 93 TYR A O 1
ATOM 717 N N . SER A 1 94 ? -33.234 7.943 27.397 1.00 82.25 94 SER A N 1
ATOM 718 C CA . SER A 1 94 ? -34.145 7.090 26.626 1.00 82.25 94 SER A CA 1
ATOM 719 C C . SER A 1 94 ? -33.424 6.416 25.460 1.00 82.25 94 SER A C 1
ATOM 721 O O . SER A 1 94 ? -33.117 7.062 24.456 1.00 82.25 94 SER A O 1
ATOM 723 N N . ASP A 1 95 ? -33.232 5.102 25.570 1.00 82.00 95 ASP A N 1
ATOM 724 C CA . ASP A 1 95 ? -32.517 4.273 24.591 1.00 82.00 95 ASP A CA 1
ATOM 725 C C . ASP A 1 95 ? -33.127 4.364 23.183 1.00 82.00 95 ASP A C 1
ATOM 727 O O . ASP A 1 95 ? -32.417 4.480 22.186 1.00 82.00 95 ASP A O 1
ATOM 731 N N . TRP A 1 96 ? -34.461 4.369 23.080 1.00 83.31 96 TRP A N 1
ATOM 732 C CA . TRP A 1 96 ? -35.149 4.389 21.785 1.00 83.31 96 TRP A CA 1
ATOM 733 C C . TRP A 1 96 ? -34.972 5.724 21.048 1.00 83.31 96 TRP A C 1
ATOM 735 O O . TRP A 1 96 ? -34.747 5.745 19.837 1.00 83.31 96 TRP A O 1
ATOM 745 N N . ILE A 1 97 ? -35.002 6.838 21.787 1.00 84.06 97 ILE A N 1
ATOM 746 C CA . ILE A 1 97 ? -34.694 8.169 21.245 1.00 84.06 97 ILE A CA 1
ATOM 747 C C . ILE A 1 97 ? -33.203 8.242 20.879 1.00 84.06 97 ILE A C 1
ATOM 749 O O . ILE A 1 97 ? -32.858 8.777 19.826 1.00 84.06 97 ILE A O 1
ATOM 753 N N . GLY A 1 98 ? -32.339 7.628 21.695 1.00 84.50 98 GLY A N 1
ATOM 754 C CA . GLY A 1 98 ? -30.912 7.410 21.431 1.00 84.50 98 GLY A CA 1
ATOM 755 C C . GLY A 1 98 ? -30.645 6.833 20.059 1.00 84.50 98 GLY A C 1
ATOM 756 O O . GLY A 1 98 ? -29.980 7.454 19.228 1.00 84.50 98 GLY A O 1
ATOM 757 N N . VAL A 1 99 ? -31.219 5.664 19.807 1.00 86.06 99 VAL A N 1
ATOM 758 C CA . VAL A 1 99 ? -31.065 4.943 18.544 1.00 86.06 99 VAL A CA 1
ATOM 759 C C . VAL A 1 99 ? -31.633 5.747 17.369 1.00 86.06 99 VAL A C 1
ATOM 761 O O . VAL A 1 99 ? -30.989 5.827 16.321 1.00 86.06 99 VAL A O 1
ATOM 764 N N . ALA A 1 100 ? -32.791 6.394 17.539 1.00 87.19 100 ALA A N 1
ATOM 765 C CA . ALA A 1 100 ? -33.402 7.207 16.486 1.00 87.19 100 ALA A CA 1
ATOM 766 C C . ALA A 1 100 ? -32.519 8.399 16.067 1.00 87.19 100 ALA A C 1
ATOM 768 O O . ALA A 1 100 ? -32.403 8.689 14.875 1.00 87.19 100 ALA A O 1
ATOM 769 N N . VAL A 1 101 ? -31.863 9.062 17.027 1.00 87.00 101 VAL A N 1
ATOM 770 C CA . VAL A 1 101 ? -30.934 10.178 16.768 1.00 87.00 101 VAL A CA 1
ATOM 771 C C . VAL A 1 101 ? -29.588 9.684 16.229 1.00 87.00 101 VAL A C 1
ATOM 773 O O . VAL A 1 101 ? -28.987 10.343 15.380 1.00 87.00 101 VAL A O 1
ATOM 776 N N . ALA A 1 102 ? -29.118 8.515 16.669 1.00 88.06 102 ALA A N 1
ATOM 777 C CA . ALA A 1 102 ? -27.861 7.936 16.201 1.00 88.06 102 ALA A CA 1
ATOM 778 C C . ALA A 1 102 ? -27.924 7.476 14.736 1.00 88.06 102 ALA A C 1
ATOM 780 O O . ALA A 1 102 ? -26.932 7.582 14.019 1.00 88.06 102 ALA A O 1
ATOM 781 N N . PHE A 1 103 ? -29.081 7.008 14.259 1.00 87.50 103 PHE A N 1
ATOM 782 C CA . PHE A 1 103 ? -29.240 6.466 12.905 1.00 87.50 103 PHE A CA 1
ATOM 783 C C . PHE A 1 103 ? -28.789 7.409 11.764 1.00 87.50 103 PHE A C 1
ATOM 785 O O . PHE A 1 103 ? -27.986 6.982 10.931 1.00 87.50 103 PHE A O 1
ATOM 792 N N . PRO A 1 104 ? -29.204 8.693 11.696 1.00 88.81 104 PRO A N 1
ATOM 793 C CA . PRO A 1 104 ? -28.686 9.622 10.685 1.00 88.81 104 PRO A CA 1
ATOM 794 C C . PRO A 1 104 ? -27.184 9.910 10.840 1.00 88.81 104 PRO A C 1
ATOM 796 O O . PRO A 1 104 ? -26.497 10.145 9.847 1.00 88.81 104 PRO A O 1
ATOM 799 N N . ILE A 1 105 ? -26.645 9.851 12.060 1.00 88.25 105 ILE A N 1
ATOM 800 C CA . ILE A 1 105 ? -25.210 10.043 12.314 1.00 88.25 105 ILE A CA 1
ATOM 801 C C . ILE A 1 105 ? -24.412 8.826 11.821 1.00 88.25 105 ILE A C 1
ATOM 803 O O . ILE A 1 105 ? -23.349 9.002 11.227 1.00 88.25 105 ILE A O 1
ATOM 807 N N . CYS A 1 106 ? -24.954 7.611 11.945 1.00 87.19 106 CYS A N 1
ATOM 808 C CA . CYS A 1 106 ? -24.374 6.406 11.348 1.00 87.19 106 CYS A CA 1
ATOM 809 C C . CYS A 1 106 ? -24.206 6.542 9.825 1.00 87.19 106 CYS A C 1
ATOM 811 O O . CYS A 1 106 ? -23.167 6.157 9.298 1.00 87.19 106 CYS A O 1
ATOM 813 N N . PHE A 1 107 ? -25.169 7.143 9.113 1.00 85.69 107 PHE A N 1
ATOM 814 C CA . PHE A 1 107 ? -25.019 7.415 7.674 1.00 85.69 107 PHE A CA 1
ATOM 815 C C . PHE A 1 107 ? -23.863 8.373 7.371 1.00 85.69 107 PHE A C 1
ATOM 817 O O . PHE A 1 107 ? -23.131 8.162 6.405 1.00 85.69 107 PHE A O 1
ATOM 824 N N . LEU A 1 108 ? -23.672 9.406 8.195 1.00 85.12 108 LEU A N 1
ATOM 825 C CA . LEU A 1 108 ? -22.543 10.328 8.046 1.00 85.12 108 LEU A CA 1
ATOM 826 C C . LEU A 1 108 ? -21.209 9.623 8.309 1.00 85.12 108 LEU A C 1
ATOM 828 O O . LEU A 1 108 ? -20.246 9.841 7.576 1.00 85.12 108 LEU A O 1
ATOM 832 N N . MET A 1 109 ? -21.155 8.749 9.314 1.00 87.12 109 MET A N 1
ATOM 833 C CA . MET A 1 109 ? -19.962 7.955 9.613 1.00 87.12 109 MET A CA 1
ATOM 834 C C . MET A 1 109 ? -19.662 6.920 8.523 1.00 87.12 109 MET A C 1
ATOM 836 O O . MET A 1 109 ? -18.492 6.690 8.219 1.00 87.12 109 MET A O 1
ATOM 840 N N . ALA A 1 110 ? -20.686 6.356 7.875 1.00 85.06 110 ALA A N 1
ATOM 841 C CA . ALA A 1 110 ? -20.532 5.415 6.766 1.00 85.06 110 ALA A CA 1
ATOM 842 C C . ALA A 1 110 ? -19.854 6.042 5.531 1.00 85.06 110 ALA A C 1
ATOM 844 O O . ALA A 1 110 ? -19.207 5.333 4.766 1.00 85.06 110 ALA A O 1
ATOM 845 N N . LEU A 1 111 ? -19.890 7.373 5.371 1.00 83.19 111 LEU A N 1
ATOM 846 C CA . LEU A 1 111 ? -19.079 8.083 4.364 1.00 83.19 111 LEU A CA 1
ATOM 847 C C . LEU A 1 111 ? -17.567 7.980 4.625 1.00 83.19 111 LEU A C 1
ATOM 849 O O . LEU A 1 111 ? -16.768 8.383 3.780 1.00 83.19 111 LEU A O 1
ATOM 853 N N . GLY A 1 112 ? -17.160 7.492 5.797 1.00 79.56 112 GLY A N 1
ATOM 854 C CA . GLY A 1 112 ? -15.785 7.121 6.109 1.00 79.56 112 GLY A CA 1
ATOM 855 C C . GLY A 1 112 ? -15.395 5.725 5.615 1.00 79.56 112 GLY A C 1
ATOM 856 O O . GLY A 1 112 ? -14.227 5.372 5.717 1.00 79.56 112 GLY A O 1
ATOM 857 N N . ASP A 1 113 ? -16.316 4.923 5.075 1.00 84.19 113 ASP A N 1
ATOM 858 C CA . ASP A 1 113 ? -15.975 3.592 4.565 1.00 84.19 113 ASP A CA 1
ATOM 859 C C . ASP A 1 113 ? -15.158 3.705 3.267 1.00 84.19 113 ASP A C 1
ATOM 861 O O . ASP A 1 113 ? -15.463 4.505 2.377 1.00 84.19 113 ASP A O 1
ATOM 865 N N . ALA A 1 114 ? -14.115 2.884 3.142 1.00 76.62 114 ALA A N 1
ATOM 866 C CA . ALA A 1 114 ? -13.274 2.797 1.955 1.00 76.62 114 ALA A CA 1
ATOM 867 C C . ALA A 1 114 ? -14.086 2.479 0.688 1.00 76.62 114 ALA A C 1
ATOM 869 O O . ALA A 1 114 ? -13.749 2.977 -0.389 1.00 76.62 114 ALA A O 1
ATOM 870 N N . ALA A 1 115 ? -15.185 1.725 0.814 1.00 77.62 115 ALA A N 1
ATOM 871 C CA . ALA A 1 115 ? -16.078 1.405 -0.303 1.00 77.62 115 ALA A CA 1
ATOM 872 C C . ALA A 1 115 ? -16.730 2.647 -0.940 1.00 77.62 115 ALA A C 1
ATOM 874 O O . ALA A 1 115 ? -17.071 2.633 -2.122 1.00 77.62 115 ALA A O 1
ATOM 875 N N . THR A 1 116 ? -16.866 3.742 -0.187 1.00 77.31 116 THR A N 1
ATOM 876 C CA . THR A 1 116 ? -17.467 4.989 -0.688 1.00 77.31 116 THR A CA 1
ATOM 877 C C . THR A 1 116 ? -16.508 5.829 -1.535 1.00 77.31 116 THR A C 1
ATOM 879 O O . THR A 1 116 ? -16.930 6.807 -2.150 1.00 77.31 116 THR A O 1
ATOM 882 N N . GLY A 1 117 ? -15.209 5.498 -1.560 1.00 75.00 117 GLY A N 1
ATOM 883 C CA . GLY A 1 117 ? -14.184 6.280 -2.263 1.00 75.00 117 GLY A CA 1
ATOM 884 C C . GLY A 1 117 ? -13.914 7.667 -1.657 1.00 75.00 117 GLY A C 1
ATOM 885 O O . GLY A 1 117 ? -13.172 8.467 -2.231 1.00 75.00 117 GLY A O 1
ATOM 886 N N . SER A 1 118 ? -14.498 7.970 -0.496 1.00 81.62 118 SER A N 1
ATOM 887 C CA . SER A 1 118 ? -14.341 9.246 0.199 1.00 81.62 118 SER A CA 1
ATOM 888 C C . SER A 1 118 ? -12.944 9.407 0.799 1.00 81.62 118 SER A C 1
ATOM 890 O O . SER A 1 118 ? -12.344 8.459 1.312 1.00 81.62 118 SER A O 1
ATOM 892 N N . LYS A 1 119 ? -12.439 10.649 0.828 1.00 83.25 119 LYS A N 1
ATOM 893 C CA . LYS A 1 119 ? -11.178 10.992 1.513 1.00 83.25 119 LYS A CA 1
ATOM 894 C C . LYS A 1 119 ? -11.242 10.750 3.027 1.00 83.25 119 LYS A C 1
ATOM 896 O O . LYS A 1 119 ? -10.190 10.590 3.641 1.00 83.25 119 LYS A O 1
ATOM 901 N N . LEU A 1 120 ? -12.444 10.694 3.610 1.00 79.94 120 LEU A N 1
ATOM 902 C CA . LEU A 1 120 ? -12.651 10.425 5.039 1.00 79.94 120 LEU A CA 1
ATOM 903 C C . LEU A 1 120 ? -12.159 9.030 5.450 1.00 79.94 120 LEU A C 1
ATOM 905 O O . LEU A 1 120 ? -11.657 8.881 6.560 1.00 79.94 120 LEU A O 1
ATOM 909 N N . SER A 1 121 ? -12.166 8.059 4.530 1.00 82.62 121 SER A N 1
ATOM 910 C CA . SER A 1 121 ? -11.630 6.705 4.760 1.00 82.62 121 SER A CA 1
ATOM 911 C C . SER A 1 121 ? -10.132 6.651 5.072 1.00 82.62 121 SER A C 1
ATOM 913 O O . SER A 1 121 ? -9.627 5.661 5.607 1.00 82.62 121 SER A O 1
ATOM 915 N N . LYS A 1 122 ? -9.399 7.730 4.765 1.00 83.38 122 LYS A N 1
ATOM 916 C CA . LYS A 1 122 ? -7.986 7.885 5.134 1.00 83.38 122 LYS A CA 1
ATOM 917 C C . LYS A 1 122 ? -7.789 8.446 6.542 1.00 83.38 122 LYS A C 1
ATOM 919 O O . LYS A 1 122 ? -6.681 8.365 7.057 1.00 83.38 122 LYS A O 1
ATOM 924 N N . VAL A 1 123 ? -8.823 9.046 7.131 1.00 84.56 123 VAL A N 1
ATOM 925 C CA . VAL A 1 123 ? -8.740 9.770 8.409 1.00 84.56 123 VAL A CA 1
ATOM 926 C C . VAL A 1 123 ? -9.114 8.863 9.573 1.00 84.56 123 VAL A C 1
ATOM 928 O O . VAL A 1 123 ? -8.400 8.816 10.570 1.00 84.56 123 VAL A O 1
ATOM 931 N N . PHE A 1 124 ? -10.220 8.133 9.450 1.00 86.00 124 PHE A N 1
ATOM 932 C CA . PHE A 1 124 ? -10.706 7.246 10.498 1.00 86.00 124 PHE A CA 1
ATOM 933 C C . PHE A 1 124 ? -11.374 6.014 9.899 1.00 86.00 124 PHE A C 1
ATOM 935 O O . PHE A 1 124 ? -11.753 5.996 8.728 1.00 86.00 124 PHE A O 1
ATOM 942 N N . ARG A 1 125 ? -11.511 4.981 10.724 1.00 85.06 125 ARG A N 1
ATOM 943 C CA . ARG A 1 125 ? -12.263 3.773 10.396 1.00 85.06 125 ARG A CA 1
ATOM 944 C C . ARG A 1 125 ? -13.740 3.961 10.736 1.00 85.06 125 ARG A C 1
ATOM 946 O O . ARG A 1 125 ? -14.076 4.196 11.898 1.00 85.06 125 ARG A O 1
ATOM 953 N N . SER A 1 126 ? -14.602 3.905 9.720 1.00 87.44 126 SER A N 1
ATOM 954 C CA . SER A 1 126 ? -16.047 4.122 9.868 1.00 87.44 126 SER A CA 1
ATOM 955 C C . SER A 1 126 ? -16.714 3.071 10.743 1.00 87.44 126 SER A C 1
ATOM 957 O O . SER A 1 126 ? -17.542 3.428 11.573 1.00 87.44 126 SER A O 1
ATOM 959 N N . ASP A 1 127 ? -16.316 1.809 10.602 1.00 87.19 127 ASP A N 1
ATOM 960 C CA . ASP A 1 127 ? -16.789 0.692 11.417 1.00 87.19 127 ASP A CA 1
ATOM 961 C C . ASP A 1 127 ? -16.504 0.924 12.905 1.00 87.19 127 ASP A C 1
ATOM 963 O O . ASP A 1 127 ? -17.429 0.883 13.712 1.00 87.19 127 ASP A O 1
ATOM 967 N N . VAL A 1 128 ? -15.275 1.315 13.261 1.00 87.50 128 VAL A N 1
ATOM 968 C CA . VAL A 1 128 ? -14.921 1.644 14.656 1.00 87.50 128 VAL A CA 1
ATOM 969 C C . VAL A 1 128 ? -15.725 2.819 15.181 1.00 87.50 128 VAL A C 1
ATOM 971 O O . VAL A 1 128 ? -16.240 2.761 16.292 1.00 87.50 128 VAL A O 1
ATOM 974 N N . ALA A 1 129 ? -15.818 3.901 14.407 1.00 88.81 129 ALA A N 1
ATOM 975 C CA . ALA A 1 129 ? -16.545 5.091 14.838 1.00 88.81 129 ALA A CA 1
ATOM 976 C C . ALA A 1 129 ? -18.034 4.793 15.059 1.00 88.81 129 ALA A C 1
ATOM 978 O O . ALA A 1 129 ? -18.609 5.244 16.050 1.00 88.81 129 ALA A O 1
ATOM 979 N N . MET A 1 130 ? -18.638 3.999 14.171 1.00 89.50 130 MET A N 1
ATOM 980 C CA . MET A 1 130 ? -20.031 3.577 14.281 1.00 89.50 130 MET A CA 1
ATOM 981 C C . MET A 1 130 ? -20.252 2.643 15.465 1.00 89.50 130 MET A C 1
ATOM 983 O O . MET A 1 130 ? -21.186 2.868 16.227 1.00 89.50 130 MET A O 1
ATOM 987 N N . GLU A 1 131 ? -19.415 1.625 15.657 1.00 87.69 131 GLU A N 1
ATOM 988 C CA . GLU A 1 131 ? -19.561 0.672 16.763 1.00 87.69 131 GLU A CA 1
ATOM 989 C C . GLU A 1 131 ? -19.303 1.331 18.122 1.00 87.69 131 GLU A C 1
ATOM 991 O O . GLU A 1 131 ? -20.102 1.166 19.048 1.00 87.69 131 GLU A O 1
ATOM 996 N N . ALA A 1 132 ? -18.252 2.152 18.223 1.00 87.69 132 ALA A N 1
ATOM 997 C CA . ALA A 1 132 ? -17.940 2.918 19.427 1.00 87.69 132 ALA A CA 1
ATOM 998 C C . ALA A 1 132 ? -19.035 3.933 19.789 1.00 87.69 132 ALA A C 1
ATOM 1000 O O . ALA A 1 132 ? -19.133 4.305 20.954 1.00 87.69 132 ALA A O 1
ATOM 1001 N N . MET A 1 133 ? -19.858 4.353 18.820 1.00 90.69 133 MET A N 1
ATOM 1002 C CA . MET A 1 133 ? -21.028 5.198 19.050 1.00 90.69 133 MET A CA 1
ATOM 1003 C C . MET A 1 133 ? -22.295 4.400 19.373 1.00 90.69 133 MET A C 1
ATOM 1005 O O . MET A 1 133 ? -23.014 4.690 20.326 1.00 90.69 133 MET A O 1
ATOM 1009 N N . TYR A 1 134 ? -22.612 3.408 18.549 1.00 87.94 134 TYR A N 1
ATOM 1010 C CA . TYR A 1 134 ? -23.916 2.756 18.551 1.00 87.94 134 TYR A CA 1
ATOM 1011 C C . TYR A 1 134 ? -24.102 1.823 19.750 1.00 87.94 134 TYR A C 1
ATOM 1013 O O . TYR A 1 134 ? -25.170 1.815 20.360 1.00 87.94 134 TYR A O 1
ATOM 1021 N N . ILE A 1 135 ? -23.064 1.068 20.124 1.00 86.38 135 ILE A N 1
ATOM 1022 C CA . ILE A 1 135 ? -23.103 0.124 21.2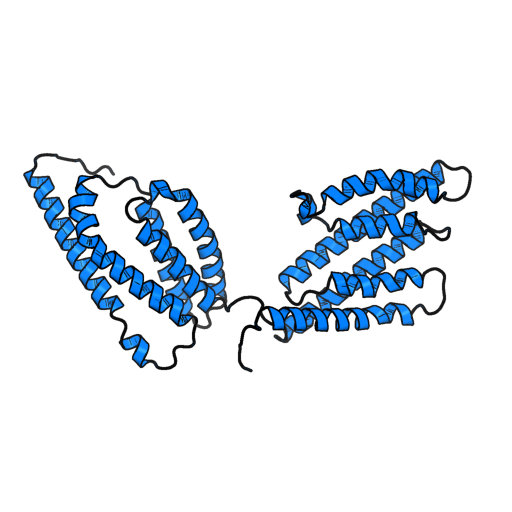51 1.00 86.38 135 ILE A CA 1
ATOM 1023 C C . ILE A 1 135 ? -23.499 0.815 22.573 1.00 86.38 135 ILE A C 1
ATOM 1025 O O . ILE A 1 135 ? -24.463 0.364 23.198 1.00 86.38 135 ILE A O 1
ATOM 1029 N N . PRO A 1 136 ? -22.831 1.900 23.015 1.00 85.94 136 PRO A N 1
ATOM 1030 C CA . PRO A 1 136 ? -23.171 2.561 24.277 1.00 85.94 136 PRO A CA 1
ATOM 1031 C C . PRO A 1 136 ? -24.508 3.314 24.247 1.00 85.94 136 PRO A C 1
ATOM 1033 O O . PRO A 1 136 ? -25.081 3.538 25.308 1.00 85.94 136 PRO A O 1
ATOM 1036 N N . ILE A 1 137 ? -25.020 3.678 23.066 1.00 85.94 137 ILE A N 1
ATOM 1037 C CA . ILE A 1 137 ? -26.330 4.330 22.884 1.00 85.94 137 ILE A CA 1
ATOM 1038 C C . ILE A 1 137 ? -27.474 3.315 22.933 1.00 85.94 137 ILE A C 1
ATOM 1040 O O . ILE A 1 137 ? -28.506 3.574 23.545 1.00 85.94 137 ILE A O 1
ATOM 1044 N N . ALA A 1 138 ? -27.306 2.165 22.277 1.00 84.44 138 ALA A N 1
ATOM 1045 C CA . ALA A 1 138 ? -28.331 1.127 22.202 1.00 84.44 138 ALA A CA 1
ATOM 1046 C C . ALA A 1 138 ? -28.389 0.265 23.472 1.00 84.44 138 ALA A C 1
ATOM 1048 O O . ALA A 1 138 ? -29.454 -0.241 23.822 1.00 84.44 138 ALA A O 1
ATOM 1049 N N . PHE A 1 139 ? -27.254 0.099 24.162 1.00 81.44 139 PHE A N 1
ATOM 1050 C CA . PHE A 1 139 ? -27.137 -0.716 25.374 1.00 81.44 139 PHE A CA 1
ATOM 1051 C C . PHE A 1 139 ? -26.443 0.045 26.523 1.00 81.44 139 PHE A C 1
ATOM 1053 O O . PHE A 1 139 ? -25.409 -0.404 27.031 1.00 81.44 139 PHE A O 1
ATOM 1060 N N . PRO A 1 140 ? -26.988 1.193 26.970 1.00 72.12 140 PRO A N 1
ATOM 1061 C CA . PRO A 1 140 ? -26.326 2.070 27.938 1.00 72.12 140 PRO A CA 1
ATOM 1062 C C . PRO A 1 140 ? -26.308 1.522 29.369 1.00 72.12 140 PRO A C 1
ATOM 1064 O O . PRO A 1 140 ? -25.565 2.036 30.204 1.00 72.12 140 PRO A O 1
ATOM 1067 N N . ASN A 1 141 ? -27.154 0.536 29.707 1.00 73.38 141 ASN A N 1
ATOM 1068 C CA . ASN A 1 141 ? -27.351 0.028 31.077 1.00 73.38 141 ASN A CA 1
ATOM 1069 C C . ASN A 1 141 ? -27.539 1.151 32.127 1.00 73.38 141 ASN A C 1
ATOM 1071 O O . ASN A 1 141 ? -27.056 1.049 33.262 1.00 73.38 141 ASN A O 1
ATOM 1075 N N . GLY A 1 142 ? -28.204 2.245 31.734 1.00 70.00 142 GLY A N 1
ATOM 1076 C CA . GLY A 1 142 ? -28.435 3.434 32.561 1.00 70.00 142 GLY A CA 1
ATOM 1077 C C . GLY A 1 142 ? -27.223 4.360 32.751 1.00 70.00 142 GLY A C 1
ATOM 1078 O O . GLY A 1 142 ? -27.303 5.302 33.537 1.00 70.00 142 GLY A O 1
ATOM 1079 N N . ARG A 1 143 ? -26.085 4.114 32.084 1.00 77.00 143 ARG A N 1
ATOM 1080 C CA . ARG A 1 143 ? -24.864 4.944 32.162 1.00 77.00 143 ARG A CA 1
ATOM 1081 C C . ARG A 1 143 ? -24.174 5.074 30.793 1.00 77.00 143 ARG A C 1
ATOM 1083 O O . ARG A 1 143 ? -23.058 4.578 30.631 1.00 77.00 143 ARG A O 1
ATOM 1090 N N . PRO A 1 144 ? -24.782 5.787 29.830 1.00 78.88 144 PRO A N 1
ATOM 1091 C CA . PRO A 1 144 ? -24.252 5.892 28.467 1.00 78.88 144 PRO A CA 1
ATOM 1092 C C . PRO A 1 144 ? -22.827 6.471 28.419 1.00 78.88 144 PRO A C 1
ATOM 1094 O O . PRO A 1 144 ? -21.990 5.983 27.671 1.00 78.88 144 PRO A O 1
ATOM 1097 N N . PHE A 1 145 ? -22.525 7.434 29.294 1.00 82.06 145 PHE A N 1
ATOM 1098 C CA . PHE A 1 145 ? -21.208 8.062 29.455 1.00 82.06 145 PHE A CA 1
ATOM 1099 C C . PHE A 1 145 ? -20.094 7.064 29.804 1.00 82.06 145 PHE A C 1
ATOM 1101 O O . PHE A 1 145 ? -19.056 6.968 29.150 1.00 82.06 145 PHE A O 1
ATOM 1108 N N . LEU A 1 146 ? -20.329 6.264 30.849 1.00 82.44 146 LEU A N 1
ATOM 1109 C CA . LEU A 1 146 ? -19.363 5.268 31.306 1.00 82.44 146 LEU A CA 1
ATOM 1110 C C . LEU A 1 146 ? -19.186 4.169 30.254 1.00 82.44 146 LEU A C 1
ATOM 1112 O O . LEU A 1 146 ? -18.064 3.740 29.989 1.00 82.44 146 LEU A O 1
ATOM 1116 N N . HIS A 1 147 ? -20.285 3.736 29.638 1.00 81.62 147 HIS A N 1
ATOM 1117 C CA . HIS A 1 147 ? -20.266 2.719 28.592 1.00 81.62 147 HIS A CA 1
ATOM 1118 C C . HIS A 1 147 ? -19.561 3.201 27.327 1.00 81.62 147 HIS A C 1
ATOM 1120 O O . HIS A 1 147 ? -18.803 2.428 26.744 1.00 81.62 147 HIS A O 1
ATOM 1126 N N . GLY A 1 148 ? -19.735 4.465 26.939 1.00 84.19 148 GLY A N 1
ATOM 1127 C CA . GLY A 1 148 ? -19.011 5.079 25.827 1.00 84.19 148 GLY A CA 1
ATOM 1128 C C . GLY A 1 148 ? -17.507 5.070 26.066 1.00 84.19 148 GLY A C 1
ATOM 1129 O O . GLY A 1 148 ? -16.749 4.563 25.235 1.00 84.19 148 GLY A O 1
ATOM 1130 N N . ALA A 1 149 ? -17.076 5.533 27.242 1.00 85.81 149 ALA A N 1
ATOM 1131 C CA . ALA A 1 149 ? -15.665 5.540 27.616 1.00 85.81 149 ALA A CA 1
ATOM 1132 C C . ALA A 1 149 ? -15.056 4.126 27.637 1.00 85.81 149 ALA A C 1
ATOM 1134 O O . ALA A 1 149 ? -13.965 3.920 27.104 1.00 85.81 149 ALA A O 1
ATOM 1135 N N . LEU A 1 150 ? -15.764 3.141 28.203 1.00 84.38 150 LEU A N 1
ATOM 1136 C CA . LEU A 1 150 ? -15.306 1.746 28.249 1.00 84.38 150 LEU A CA 1
ATOM 1137 C C . LEU A 1 150 ? -15.216 1.115 26.855 1.00 84.38 150 LEU A C 1
ATOM 1139 O O . LEU A 1 150 ? -14.247 0.417 26.563 1.00 84.38 150 LEU A O 1
ATOM 1143 N N . THR A 1 151 ? -16.193 1.386 25.990 1.00 84.75 151 THR A N 1
ATOM 1144 C CA . THR A 1 151 ? -16.230 0.879 24.611 1.00 84.75 151 THR A CA 1
ATOM 1145 C C . THR A 1 151 ? -15.060 1.446 23.804 1.00 84.75 151 THR A C 1
ATOM 1147 O O . THR A 1 151 ? -14.281 0.693 23.221 1.00 84.75 151 THR A O 1
ATOM 1150 N N . ALA A 1 152 ? -14.866 2.768 23.836 1.00 86.25 152 ALA A N 1
ATOM 1151 C CA . ALA A 1 152 ? -13.745 3.418 23.159 1.00 86.25 152 ALA A CA 1
ATOM 1152 C C . ALA A 1 152 ? -12.387 2.944 23.707 1.00 86.25 152 ALA A C 1
ATOM 1154 O O . ALA A 1 152 ? -11.462 2.689 22.933 1.00 86.25 152 ALA A O 1
ATOM 1155 N N . ALA A 1 153 ? -12.272 2.763 25.027 1.00 84.88 153 ALA A N 1
ATOM 1156 C CA . ALA A 1 153 ? -11.072 2.211 25.649 1.00 84.88 153 ALA A CA 1
ATOM 1157 C C . ALA A 1 153 ? -10.776 0.781 25.173 1.00 84.88 153 ALA A C 1
ATOM 1159 O O . ALA A 1 153 ? -9.625 0.486 24.855 1.00 84.88 153 ALA A O 1
ATOM 1160 N N . ALA A 1 154 ? -11.787 -0.084 25.052 1.00 84.31 154 ALA A N 1
ATOM 1161 C CA . ALA A 1 154 ? -11.615 -1.448 24.551 1.00 84.31 154 ALA A CA 1
ATOM 1162 C C . ALA A 1 154 ? -11.069 -1.471 23.110 1.00 84.31 154 ALA A C 1
ATOM 1164 O O . ALA A 1 154 ? -10.114 -2.199 22.824 1.00 84.31 154 ALA A O 1
ATOM 1165 N N . PHE A 1 155 ? -11.600 -0.617 22.226 1.00 84.31 155 PHE A N 1
ATOM 1166 C CA . PHE A 1 155 ? -11.100 -0.463 20.853 1.00 84.31 155 PHE A CA 1
ATOM 1167 C C . PHE A 1 155 ? -9.653 0.052 20.804 1.00 84.31 155 PHE A C 1
ATOM 1169 O O . PHE A 1 155 ? -8.835 -0.447 20.019 1.00 84.31 155 PHE A O 1
ATOM 1176 N N . MET A 1 156 ? -9.307 1.023 21.657 1.00 85.00 156 MET A N 1
ATOM 1177 C CA . MET A 1 156 ? -7.937 1.535 21.761 1.00 85.00 156 MET A CA 1
ATOM 1178 C C . MET A 1 156 ? -6.963 0.464 22.260 1.00 85.00 156 MET A C 1
ATOM 1180 O O . MET A 1 156 ? -5.891 0.315 21.678 1.00 85.00 156 MET A O 1
ATOM 1184 N N . VAL A 1 157 ? -7.340 -0.309 23.284 1.00 84.62 157 VAL A N 1
ATOM 1185 C CA . VAL A 1 157 ? -6.515 -1.399 23.830 1.00 84.62 157 VAL A CA 1
ATOM 1186 C C . VAL A 1 157 ? -6.268 -2.476 22.772 1.00 84.62 157 VAL A C 1
ATOM 1188 O O . VAL A 1 157 ? -5.110 -2.801 22.516 1.00 84.62 157 VAL A O 1
ATOM 1191 N N . GLY A 1 158 ? -7.305 -2.954 22.073 1.00 82.06 158 GLY A N 1
ATOM 1192 C CA . GLY A 1 158 ? -7.133 -3.945 20.999 1.00 82.06 158 GLY A CA 1
ATOM 1193 C C . GLY A 1 158 ? -6.226 -3.448 19.859 1.00 82.06 158 GLY A C 1
ATOM 1194 O O . GLY A 1 158 ? -5.366 -4.181 19.358 1.00 82.06 158 GLY A O 1
ATOM 1195 N N . SER A 1 159 ? -6.343 -2.166 19.496 1.00 85.06 159 SER A N 1
ATOM 1196 C CA . SER A 1 159 ? -5.511 -1.540 18.452 1.00 85.06 159 SER A CA 1
ATOM 1197 C C . SER A 1 159 ? -4.054 -1.334 18.897 1.00 85.06 159 SER A C 1
ATOM 1199 O O . SER A 1 159 ? -3.125 -1.503 18.104 1.00 85.06 159 SER A O 1
ATOM 1201 N N . ALA A 1 160 ? -3.836 -0.975 20.165 1.00 85.25 160 ALA A N 1
ATOM 1202 C CA . ALA A 1 160 ? -2.507 -0.768 20.731 1.00 85.25 160 ALA A CA 1
ATOM 1203 C C . ALA A 1 160 ? -1.766 -2.095 20.938 1.00 85.25 160 ALA A C 1
ATOM 1205 O O . ALA A 1 160 ? -0.600 -2.205 20.566 1.00 85.25 160 ALA A O 1
ATOM 1206 N N . GLU A 1 161 ? -2.435 -3.118 21.476 1.00 83.56 161 GLU A N 1
ATOM 1207 C CA . GLU A 1 161 ? -1.830 -4.434 21.706 1.00 83.56 161 GLU A CA 1
ATOM 1208 C C . GLU A 1 161 ? -1.417 -5.103 20.390 1.00 83.56 161 GLU A C 1
ATOM 1210 O O . GLU A 1 161 ? -0.294 -5.599 20.277 1.00 83.56 161 GLU A O 1
ATOM 1215 N N . SER A 1 162 ? -2.270 -5.044 19.360 1.00 83.75 162 SER A N 1
ATOM 1216 C CA . SER A 1 162 ? -1.927 -5.538 18.016 1.00 83.75 162 SER A CA 1
ATOM 1217 C C . SER A 1 162 ? -0.726 -4.805 17.416 1.00 83.75 162 SER A C 1
ATOM 1219 O O . SER A 1 162 ? 0.176 -5.452 16.874 1.00 83.75 162 SER A O 1
ATOM 1221 N N . PHE A 1 163 ? -0.654 -3.481 17.565 1.00 84.94 163 PHE A N 1
ATOM 1222 C CA . PHE A 1 163 ? 0.491 -2.697 17.106 1.00 84.94 163 PHE A CA 1
ATOM 1223 C C . PHE A 1 163 ? 1.785 -3.028 17.869 1.00 84.94 163 PHE A C 1
ATOM 1225 O O . PHE A 1 163 ? 2.830 -3.228 17.242 1.00 84.94 163 PHE A O 1
ATOM 1232 N N . ILE A 1 164 ? 1.732 -3.128 19.202 1.00 85.19 164 ILE A N 1
ATOM 1233 C CA . ILE A 1 164 ? 2.890 -3.461 20.047 1.00 85.19 164 ILE A CA 1
ATOM 1234 C C . ILE A 1 164 ? 3.418 -4.850 19.685 1.00 85.19 164 ILE A C 1
ATOM 1236 O O . ILE A 1 164 ? 4.610 -5.003 19.419 1.00 85.19 164 ILE A O 1
ATOM 1240 N N . ALA A 1 165 ? 2.540 -5.850 19.603 1.00 84.00 165 ALA A N 1
ATOM 1241 C CA . ALA A 1 165 ? 2.932 -7.212 19.263 1.00 84.00 165 ALA A CA 1
ATOM 1242 C C . ALA A 1 165 ? 3.547 -7.302 17.857 1.00 84.00 165 ALA A C 1
ATOM 1244 O O . ALA A 1 165 ? 4.585 -7.940 17.677 1.00 84.00 165 ALA A O 1
ATOM 1245 N N . THR A 1 166 ? 2.965 -6.617 16.866 1.00 81.56 166 THR A N 1
ATOM 1246 C CA . THR A 1 166 ? 3.533 -6.570 15.507 1.00 81.56 166 THR A CA 1
ATOM 1247 C C . THR A 1 166 ? 4.873 -5.838 15.485 1.00 81.56 166 THR A C 1
ATOM 1249 O O . THR A 1 166 ? 5.801 -6.284 14.816 1.00 81.56 166 THR A O 1
ATOM 1252 N N . SER A 1 167 ? 5.024 -4.761 16.257 1.00 80.88 167 SER A N 1
ATOM 1253 C CA . SER A 1 167 ? 6.288 -4.022 16.372 1.00 80.88 167 SER A CA 1
ATOM 1254 C C . SER A 1 167 ? 7.393 -4.867 17.010 1.00 80.88 167 SER A C 1
ATOM 1256 O O . SER A 1 167 ? 8.525 -4.849 16.530 1.00 80.88 167 SER A O 1
ATOM 1258 N N . ILE A 1 168 ? 7.065 -5.657 18.038 1.00 83.44 168 ILE A N 1
ATOM 1259 C CA . ILE A 1 168 ? 7.989 -6.614 18.663 1.00 83.44 168 ILE A CA 1
ATOM 1260 C C . ILE A 1 168 ? 8.415 -7.672 17.640 1.00 83.44 168 ILE A C 1
ATOM 1262 O O . ILE A 1 168 ? 9.610 -7.891 17.441 1.00 83.44 168 ILE A O 1
ATOM 1266 N N . LEU A 1 169 ? 7.460 -8.289 16.938 1.00 79.94 169 LEU A N 1
ATOM 1267 C CA . LEU A 1 169 ? 7.765 -9.276 15.899 1.00 79.94 169 LEU A CA 1
ATOM 1268 C C . LEU A 1 169 ? 8.617 -8.680 14.769 1.00 79.94 169 LEU A C 1
ATOM 1270 O O . LEU A 1 169 ? 9.503 -9.360 14.250 1.00 79.94 169 LEU A O 1
ATOM 1274 N N . ASN A 1 170 ? 8.391 -7.413 14.411 1.00 75.81 170 ASN A N 1
ATOM 1275 C CA . ASN A 1 170 ? 9.204 -6.707 13.426 1.00 75.81 170 ASN A CA 1
ATOM 1276 C C . ASN A 1 170 ? 10.635 -6.482 13.927 1.00 75.81 170 ASN A C 1
ATOM 1278 O O . ASN A 1 170 ? 11.588 -6.743 13.198 1.00 75.81 170 ASN A O 1
ATOM 1282 N N . ALA A 1 171 ? 10.794 -6.045 15.179 1.00 72.00 171 ALA A N 1
ATOM 1283 C CA . ALA A 1 171 ? 12.101 -5.806 15.786 1.00 72.00 171 ALA A CA 1
ATOM 1284 C C . ALA A 1 171 ? 12.957 -7.083 15.844 1.00 72.00 171 ALA A C 1
ATOM 1286 O O . ALA A 1 171 ? 14.167 -7.027 15.635 1.00 72.00 171 ALA A O 1
ATOM 1287 N N . PHE A 1 172 ? 12.326 -8.242 16.056 1.00 77.31 172 PHE A N 1
ATOM 1288 C CA . PHE A 1 172 ? 12.992 -9.547 16.025 1.00 77.31 172 PHE A CA 1
ATOM 1289 C C . PHE A 1 172 ? 13.118 -10.160 14.617 1.00 77.31 172 PHE A C 1
ATOM 1291 O O . PHE A 1 172 ? 13.590 -11.289 14.495 1.00 77.31 172 PHE A O 1
ATOM 1298 N N . ASN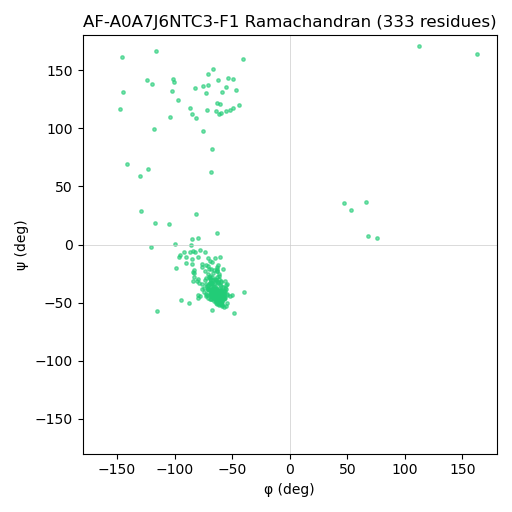 A 1 173 ? 12.727 -9.447 13.551 1.00 64.31 173 ASN A N 1
ATOM 1299 C CA . ASN A 1 173 ? 12.681 -9.960 12.173 1.00 64.31 173 ASN A CA 1
ATOM 1300 C C . ASN A 1 173 ? 11.867 -11.267 12.024 1.00 64.31 173 ASN A C 1
ATOM 1302 O O . ASN A 1 173 ? 12.147 -12.090 11.153 1.00 64.31 173 ASN A O 1
ATOM 1306 N N . LEU A 1 174 ? 10.852 -11.462 12.871 1.00 70.00 174 LEU A N 1
ATOM 1307 C CA . LEU A 1 174 ? 9.973 -12.637 12.867 1.00 70.00 174 LEU A CA 1
ATOM 1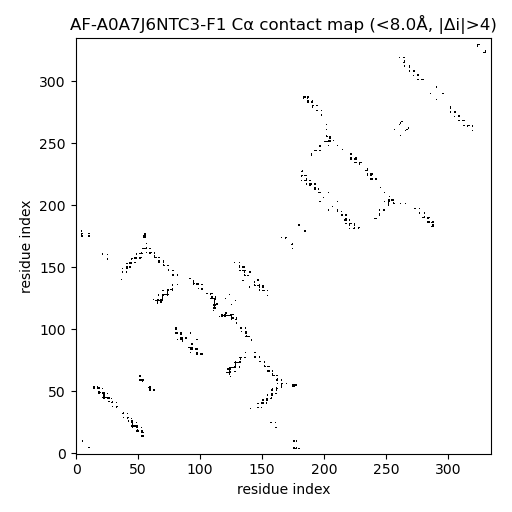308 C C . LEU A 1 174 ? 8.713 -12.436 12.013 1.00 70.00 174 LEU A C 1
ATOM 1310 O O . LEU A 1 174 ? 7.952 -13.384 11.817 1.00 70.00 174 LEU A O 1
ATOM 1314 N N . LEU A 1 175 ? 8.476 -11.224 11.497 1.00 68.25 175 LEU A N 1
ATOM 1315 C CA . LEU A 1 175 ? 7.355 -10.973 10.595 1.00 68.25 175 LEU A CA 1
ATOM 1316 C C . LEU A 1 175 ? 7.615 -11.583 9.208 1.00 68.25 175 LEU A C 1
ATOM 1318 O O . LEU A 1 175 ? 8.657 -11.316 8.601 1.00 68.25 175 LEU A O 1
ATOM 1322 N N . PRO A 1 176 ? 6.661 -12.356 8.657 1.00 61.50 176 PRO A N 1
ATOM 1323 C CA . PRO A 1 176 ? 6.748 -12.804 7.278 1.00 61.50 176 PRO A CA 1
ATOM 1324 C C . PRO A 1 176 ? 6.679 -11.583 6.357 1.00 61.50 176 PRO A C 1
ATOM 1326 O O . PRO A 1 176 ? 5.661 -10.891 6.293 1.00 61.50 176 PRO A O 1
ATOM 1329 N N . ARG A 1 177 ? 7.775 -11.315 5.639 1.00 57.34 177 ARG A N 1
ATOM 1330 C CA . ARG A 1 177 ? 7.840 -10.234 4.651 1.00 57.34 177 ARG A CA 1
ATOM 1331 C C . ARG A 1 177 ? 6.809 -10.516 3.554 1.00 57.34 177 ARG A C 1
ATOM 1333 O O . ARG A 1 177 ? 6.920 -11.499 2.825 1.00 57.34 177 ARG A O 1
ATOM 1340 N N . LYS A 1 178 ? 5.775 -9.673 3.490 1.00 51.03 178 LYS A N 1
ATOM 1341 C CA . LYS A 1 178 ? 4.745 -9.675 2.435 1.00 51.03 178 LYS A CA 1
ATOM 1342 C C . LYS A 1 178 ? 5.347 -9.260 1.087 1.00 51.03 178 LYS A C 1
ATOM 1344 O O . LYS A 1 178 ? 4.873 -9.696 0.042 1.00 51.03 178 LYS A O 1
ATOM 1349 N N . ASP A 1 179 ? 6.408 -8.459 1.139 1.00 55.12 179 ASP A N 1
ATOM 1350 C CA . ASP A 1 179 ? 7.013 -7.832 -0.023 1.00 55.12 179 ASP A CA 1
ATOM 1351 C C . ASP A 1 179 ? 8.269 -8.582 -0.477 1.00 55.12 179 ASP A C 1
ATOM 1353 O O . ASP A 1 179 ? 9.076 -9.060 0.325 1.00 55.12 179 ASP A O 1
ATOM 1357 N N . ILE A 1 180 ? 8.409 -8.699 -1.799 1.00 60.16 180 ILE A N 1
ATOM 1358 C CA . ILE A 1 180 ? 9.624 -9.191 -2.452 1.00 60.16 180 ILE A CA 1
ATOM 1359 C C . ILE A 1 180 ? 10.788 -8.306 -1.968 1.00 60.16 180 ILE A C 1
ATOM 1361 O O . ILE A 1 180 ? 10.612 -7.086 -1.945 1.00 60.16 180 ILE A O 1
ATOM 1365 N N . PRO A 1 181 ? 11.959 -8.867 -1.601 1.00 67.31 181 PRO A N 1
ATOM 1366 C CA . PRO A 1 181 ? 13.107 -8.067 -1.175 1.00 67.31 181 PRO A CA 1
ATOM 1367 C C . PRO A 1 181 ? 13.399 -6.929 -2.167 1.00 67.31 181 PRO A C 1
ATOM 1369 O O . PRO A 1 181 ? 13.243 -7.115 -3.381 1.00 67.31 181 PRO A O 1
ATOM 1372 N N . ALA A 1 182 ? 13.804 -5.751 -1.674 1.00 73.19 182 ALA A N 1
ATOM 1373 C CA . ALA A 1 182 ? 13.817 -4.538 -2.494 1.00 73.19 182 ALA A CA 1
ATOM 1374 C C . ALA A 1 182 ? 14.718 -4.645 -3.734 1.00 73.19 182 ALA A C 1
ATOM 1376 O O . ALA A 1 182 ? 14.396 -4.075 -4.772 1.00 73.19 182 ALA A O 1
ATOM 1377 N N . LEU A 1 183 ? 15.811 -5.412 -3.662 1.00 77.62 183 LEU A N 1
ATOM 1378 C CA . LEU A 1 183 ? 16.738 -5.630 -4.778 1.00 77.62 183 LEU A CA 1
ATOM 1379 C C . LEU A 1 183 ? 16.110 -6.439 -5.939 1.00 77.62 183 LEU A C 1
ATOM 1381 O O . LEU A 1 183 ? 16.049 -5.909 -7.049 1.00 77.62 183 LEU A O 1
ATOM 1385 N N . PRO A 1 184 ? 15.574 -7.660 -5.731 1.00 75.12 184 PRO A N 1
ATOM 1386 C CA . PRO A 1 184 ? 14.788 -8.366 -6.745 1.00 75.12 184 PRO A CA 1
ATOM 1387 C C . PRO A 1 184 ? 13.574 -7.578 -7.252 1.00 75.12 184 PRO A C 1
ATOM 1389 O O . PRO A 1 184 ? 13.253 -7.629 -8.441 1.00 75.12 184 PRO A O 1
ATOM 1392 N N . ALA A 1 185 ? 12.893 -6.841 -6.367 1.00 78.75 185 ALA A N 1
ATOM 1393 C CA . ALA A 1 185 ? 11.774 -5.991 -6.761 1.00 78.75 185 ALA A CA 1
ATOM 1394 C C . ALA A 1 185 ? 12.235 -4.874 -7.712 1.00 78.75 185 ALA A C 1
ATOM 1396 O O . ALA A 1 185 ? 11.609 -4.666 -8.751 1.00 78.75 185 ALA A O 1
ATOM 1397 N N . PHE A 1 186 ? 13.350 -4.209 -7.404 1.00 87.12 186 PHE A N 1
ATOM 1398 C CA . PHE A 1 186 ? 13.973 -3.218 -8.278 1.00 87.12 186 PHE A CA 1
ATOM 1399 C C . PHE A 1 186 ? 14.402 -3.817 -9.615 1.00 87.12 186 PHE A C 1
ATOM 1401 O O . PHE A 1 186 ? 14.057 -3.245 -10.641 1.00 87.12 186 PHE A O 1
ATOM 1408 N N . ALA A 1 187 ? 15.076 -4.971 -9.634 1.00 84.69 187 ALA A N 1
ATOM 1409 C CA . ALA A 1 187 ? 15.510 -5.613 -10.878 1.00 84.69 187 ALA A CA 1
ATOM 1410 C C . ALA A 1 187 ? 14.322 -5.890 -11.814 1.00 84.69 187 ALA A C 1
ATOM 1412 O O . ALA A 1 187 ? 14.333 -5.498 -12.982 1.00 84.69 187 ALA A O 1
ATOM 1413 N N . LYS A 1 188 ? 13.231 -6.446 -11.270 1.00 85.06 188 LYS A N 1
ATOM 1414 C CA . LYS A 1 188 ? 11.994 -6.668 -12.025 1.00 85.06 188 LYS A CA 1
ATOM 1415 C C . LYS A 1 188 ? 11.386 -5.361 -12.544 1.00 85.06 188 LYS A C 1
ATOM 1417 O O . LYS A 1 188 ? 11.037 -5.276 -13.716 1.00 85.06 188 LYS A O 1
ATOM 1422 N N . ARG A 1 189 ? 11.264 -4.339 -11.689 1.00 88.25 189 ARG A N 1
ATOM 1423 C CA . ARG A 1 189 ? 10.681 -3.042 -12.077 1.00 88.25 189 ARG A CA 1
ATOM 1424 C C . ARG A 1 189 ? 11.554 -2.277 -13.071 1.00 88.25 189 ARG A C 1
ATOM 1426 O O . ARG A 1 189 ? 11.010 -1.596 -13.933 1.00 88.25 189 ARG A O 1
ATOM 1433 N N . ALA A 1 190 ? 12.875 -2.410 -12.984 1.00 89.62 190 ALA A N 1
ATOM 1434 C CA . ALA A 1 190 ? 13.819 -1.870 -13.953 1.00 89.62 190 ALA A CA 1
ATOM 1435 C C . ALA A 1 190 ? 13.642 -2.540 -15.323 1.00 89.62 190 ALA A C 1
ATOM 1437 O O . ALA A 1 190 ? 13.580 -1.834 -16.325 1.00 89.62 190 ALA A O 1
ATOM 1438 N N . ALA A 1 191 ? 13.478 -3.869 -15.362 1.00 88.75 191 ALA A N 1
ATOM 1439 C CA . ALA A 1 191 ? 13.137 -4.599 -16.585 1.00 88.75 191 ALA A CA 1
ATOM 1440 C C . ALA A 1 191 ? 11.813 -4.122 -17.194 1.00 88.75 191 ALA A C 1
ATOM 1442 O O . ALA A 1 191 ? 11.774 -3.790 -18.373 1.00 88.75 191 ALA A O 1
ATOM 1443 N N . ASP A 1 192 ? 10.745 -4.055 -16.394 1.00 89.62 192 ASP A N 1
ATOM 1444 C CA . ASP A 1 192 ? 9.416 -3.641 -16.867 1.00 89.62 192 ASP A CA 1
ATOM 1445 C C . ASP A 1 192 ? 9.434 -2.201 -17.421 1.00 89.62 192 ASP A C 1
ATOM 1447 O O . ASP A 1 192 ? 8.814 -1.900 -18.446 1.00 89.62 192 ASP A O 1
ATOM 1451 N N . TYR A 1 193 ? 10.169 -1.301 -16.758 1.00 92.88 193 TYR A N 1
ATOM 1452 C CA . TYR A 1 193 ? 10.300 0.083 -17.201 1.00 92.88 193 TYR A CA 1
ATOM 1453 C C . TYR A 1 193 ? 11.164 0.198 -18.462 1.00 92.88 193 TYR A C 1
ATOM 1455 O O . TYR A 1 193 ? 10.765 0.879 -19.403 1.00 92.88 193 TYR A O 1
ATOM 1463 N N . TYR A 1 194 ? 12.289 -0.518 -18.538 1.00 92.12 194 TYR A N 1
ATOM 1464 C CA . TYR A 1 194 ? 13.124 -0.568 -19.741 1.00 92.12 194 TYR A CA 1
ATOM 1465 C C . TYR A 1 194 ? 12.374 -1.143 -20.949 1.00 92.12 194 TYR A C 1
ATOM 1467 O O . TYR A 1 194 ? 12.428 -0.565 -22.034 1.00 92.12 194 TYR A O 1
ATOM 1475 N N . GLU A 1 195 ? 11.620 -2.229 -20.761 1.00 91.75 195 GLU A N 1
ATOM 1476 C CA . GLU A 1 195 ? 10.760 -2.814 -21.795 1.00 91.75 195 GLU A CA 1
ATOM 1477 C C . GLU A 1 195 ? 9.727 -1.801 -22.294 1.00 91.75 195 GLU A C 1
ATOM 1479 O O . GLU A 1 195 ? 9.535 -1.658 -23.499 1.00 91.75 195 GLU A O 1
ATOM 1484 N N . THR A 1 196 ? 9.110 -1.051 -21.378 1.00 90.69 196 THR A N 1
ATOM 1485 C CA . THR A 1 196 ? 8.151 0.003 -21.729 1.00 90.69 196 THR A CA 1
ATOM 1486 C C . THR A 1 196 ? 8.808 1.105 -22.562 1.00 90.69 196 THR A C 1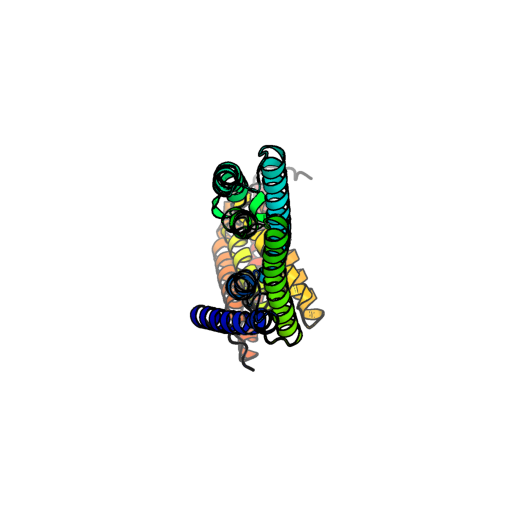
ATOM 1488 O O . THR A 1 196 ? 8.279 1.476 -23.608 1.00 90.69 196 THR A O 1
ATOM 1491 N N . LEU A 1 197 ? 9.963 1.619 -22.130 1.00 90.50 197 LEU A N 1
ATOM 1492 C CA . LEU A 1 197 ? 10.667 2.695 -22.836 1.00 90.50 197 LEU A CA 1
ATOM 1493 C C . LEU A 1 197 ? 11.115 2.258 -24.233 1.00 90.50 197 LEU A C 1
ATOM 1495 O O . LEU A 1 197 ? 10.902 2.967 -25.208 1.00 90.50 197 LEU A O 1
ATOM 1499 N N . THR A 1 198 ? 11.673 1.058 -24.353 1.00 89.19 198 THR A N 1
ATOM 1500 C CA . THR A 1 198 ? 12.143 0.526 -25.640 1.00 89.19 198 THR A CA 1
ATOM 1501 C C . THR A 1 198 ? 11.001 0.101 -26.567 1.00 89.19 198 THR A C 1
ATOM 1503 O O . THR A 1 198 ? 11.137 0.207 -27.782 1.00 89.19 198 THR A O 1
ATOM 1506 N N . ALA A 1 199 ? 9.854 -0.344 -26.038 1.00 88.31 199 ALA A N 1
ATOM 1507 C CA . ALA A 1 199 ? 8.671 -0.659 -26.845 1.00 88.31 199 ALA A CA 1
ATOM 1508 C C . ALA A 1 199 ? 8.019 0.581 -27.468 1.00 88.31 199 ALA A C 1
ATOM 1510 O O . ALA A 1 199 ? 7.530 0.504 -28.592 1.00 88.31 199 ALA A O 1
ATOM 1511 N N . TYR A 1 200 ? 8.039 1.707 -26.756 1.00 87.38 200 TYR A N 1
ATOM 1512 C CA . TYR A 1 200 ? 7.463 2.969 -27.219 1.00 87.38 200 TYR A CA 1
ATOM 1513 C C . TYR A 1 200 ? 8.520 3.978 -27.669 1.00 87.38 200 TYR A C 1
ATOM 1515 O O . TYR A 1 200 ? 8.210 5.160 -27.773 1.00 87.38 200 TYR A O 1
ATOM 1523 N N . TRP A 1 201 ? 9.753 3.536 -27.946 1.00 83.06 201 TRP A N 1
ATOM 1524 C CA . TRP A 1 201 ? 10.888 4.414 -28.254 1.00 83.06 201 TRP A CA 1
ATOM 1525 C C . TRP A 1 201 ? 10.555 5.442 -29.341 1.00 83.06 201 TRP A C 1
ATOM 1527 O O . TRP A 1 201 ? 10.817 6.625 -29.170 1.00 83.06 201 TRP A O 1
ATOM 1537 N N . THR A 1 202 ? 9.881 5.018 -30.414 1.00 82.62 202 THR A N 1
ATOM 1538 C CA . THR A 1 202 ? 9.505 5.877 -31.549 1.00 82.62 202 THR A CA 1
ATOM 1539 C C . THR A 1 202 ? 8.195 6.652 -31.362 1.00 82.62 202 THR A C 1
ATOM 1541 O O . THR A 1 202 ? 7.914 7.547 -32.154 1.00 82.62 202 THR A O 1
ATOM 1544 N N . SER A 1 203 ? 7.386 6.327 -30.347 1.00 83.12 203 SER A N 1
ATOM 1545 C CA . SER A 1 203 ? 6.062 6.926 -30.087 1.00 83.12 203 SER A CA 1
ATOM 1546 C C . SER A 1 203 ? 5.895 7.418 -28.641 1.00 83.12 203 SER A C 1
ATOM 1548 O O . SER A 1 203 ? 4.782 7.485 -28.115 1.00 83.12 203 SER A O 1
ATOM 1550 N N . GLY A 1 204 ? 6.997 7.806 -27.990 1.00 79.12 204 GLY A N 1
ATOM 1551 C CA . GLY A 1 204 ? 7.030 8.180 -26.572 1.00 79.12 204 GLY A CA 1
ATOM 1552 C C . GLY A 1 204 ? 5.994 9.237 -26.180 1.00 79.12 204 GLY A C 1
ATOM 1553 O O . GLY A 1 204 ? 5.267 9.052 -25.205 1.00 79.12 204 GLY A O 1
ATOM 1554 N N . MET A 1 205 ? 5.842 10.288 -26.993 1.00 81.44 205 MET A N 1
ATOM 1555 C CA . MET A 1 205 ? 4.864 11.355 -26.747 1.00 81.44 205 MET A CA 1
ATOM 1556 C C . MET A 1 205 ? 3.404 10.879 -26.763 1.00 81.44 205 MET A C 1
ATOM 1558 O O . MET A 1 205 ? 2.577 11.419 -26.033 1.00 81.44 205 MET A O 1
ATOM 1562 N N . GLU A 1 206 ? 3.065 9.886 -27.586 1.00 84.88 206 GLU A N 1
ATOM 1563 C CA . GLU A 1 206 ? 1.690 9.372 -27.695 1.00 84.88 206 GLU A CA 1
ATOM 1564 C C . GLU A 1 206 ? 1.297 8.538 -26.470 1.00 84.88 206 GLU A C 1
ATOM 1566 O O . GLU A 1 206 ? 0.118 8.422 -26.134 1.00 84.88 206 GLU A O 1
ATOM 1571 N N . HIS A 1 207 ? 2.294 8.008 -25.758 1.00 85.56 207 HIS A N 1
ATOM 1572 C CA . HIS A 1 207 ? 2.120 7.156 -24.586 1.00 85.56 207 HIS A CA 1
ATOM 1573 C C . HIS A 1 207 ? 2.705 7.764 -23.300 1.00 85.56 207 HIS A C 1
ATOM 1575 O O . HIS A 1 207 ? 2.892 7.044 -22.314 1.00 85.56 207 HIS A O 1
ATOM 1581 N N . ALA A 1 208 ? 2.945 9.080 -23.270 1.00 84.62 208 ALA A N 1
ATOM 1582 C CA . ALA A 1 208 ? 3.600 9.775 -22.158 1.00 84.62 208 ALA A CA 1
ATOM 1583 C C . ALA A 1 208 ? 2.914 9.517 -20.801 1.00 84.62 208 ALA A C 1
ATOM 1585 O O . ALA A 1 208 ? 3.578 9.165 -19.827 1.00 84.62 208 ALA A O 1
ATOM 1586 N N . ASP A 1 209 ? 1.578 9.559 -20.748 1.00 86.06 209 ASP A N 1
ATOM 1587 C CA . ASP A 1 209 ? 0.801 9.286 -19.527 1.00 86.06 209 ASP A CA 1
ATOM 1588 C C . ASP A 1 209 ? 0.984 7.861 -18.983 1.00 86.06 209 ASP A C 1
ATOM 1590 O O . ASP A 1 209 ? 0.853 7.614 -17.777 1.00 86.06 209 ASP A O 1
ATOM 1594 N N . PHE A 1 210 ? 1.204 6.888 -19.868 1.00 87.44 210 PHE A N 1
ATOM 1595 C CA . PHE A 1 210 ? 1.461 5.504 -19.479 1.00 87.44 210 PHE A CA 1
ATOM 1596 C C . PHE A 1 210 ? 2.905 5.343 -18.997 1.00 87.44 210 PHE A C 1
ATOM 1598 O O . PHE A 1 210 ? 3.135 4.754 -17.937 1.00 87.44 210 PHE A O 1
ATOM 1605 N N . ILE A 1 211 ? 3.859 5.930 -19.722 1.00 88.12 211 ILE A N 1
ATOM 1606 C CA . ILE A 1 211 ? 5.283 5.933 -19.367 1.00 88.12 211 ILE A CA 1
ATOM 1607 C C . ILE A 1 211 ? 5.493 6.601 -18.001 1.00 88.12 211 ILE A C 1
ATOM 1609 O O . ILE A 1 211 ? 6.169 6.039 -17.139 1.00 88.12 211 ILE A O 1
ATOM 1613 N N . ASP A 1 212 ? 4.842 7.735 -17.739 1.00 87.94 212 ASP A N 1
ATOM 1614 C CA . ASP A 1 212 ? 4.954 8.455 -16.467 1.00 87.94 212 ASP A CA 1
ATOM 1615 C C . ASP A 1 212 ? 4.326 7.692 -15.293 1.00 87.94 212 ASP A C 1
ATOM 1617 O O . ASP A 1 212 ? 4.805 7.776 -14.156 1.00 87.94 212 ASP A O 1
ATOM 1621 N N . ARG A 1 213 ? 3.286 6.887 -15.543 1.00 87.56 213 ARG A N 1
ATOM 1622 C CA . ARG A 1 213 ? 2.759 5.954 -14.536 1.00 87.56 213 ARG A CA 1
ATOM 1623 C C . ARG A 1 213 ? 3.776 4.869 -14.193 1.00 87.56 213 ARG A C 1
ATOM 1625 O O . ARG A 1 213 ? 3.997 4.620 -13.007 1.00 87.56 213 ARG A O 1
ATOM 1632 N N . GLN A 1 214 ? 4.420 4.265 -15.192 1.00 89.56 214 GLN A N 1
ATOM 1633 C CA . GLN A 1 214 ? 5.468 3.264 -14.957 1.00 89.56 214 GLN A CA 1
ATOM 1634 C C . GLN A 1 214 ? 6.686 3.869 -14.252 1.00 89.56 214 GLN A C 1
ATOM 1636 O O . GLN A 1 214 ? 7.226 3.263 -13.325 1.00 89.56 214 GLN A O 1
ATOM 1641 N N . ARG A 1 215 ? 7.054 5.107 -14.600 1.00 90.44 215 ARG A N 1
ATOM 1642 C CA . ARG A 1 215 ? 8.124 5.858 -13.939 1.00 90.44 215 ARG A CA 1
ATOM 1643 C C . ARG A 1 215 ? 7.883 6.003 -12.439 1.00 90.44 215 ARG A C 1
ATOM 1645 O O . ARG A 1 215 ? 8.801 5.757 -11.667 1.00 90.44 215 ARG A O 1
ATOM 1652 N N . LYS A 1 216 ? 6.675 6.383 -12.004 1.00 89.19 216 LYS A N 1
ATOM 1653 C CA . LYS A 1 216 ? 6.370 6.539 -10.566 1.00 89.19 216 LYS A CA 1
ATOM 1654 C C . LYS A 1 216 ? 6.582 5.234 -9.796 1.00 89.19 216 LYS A C 1
ATOM 1656 O O . LYS A 1 216 ? 7.224 5.235 -8.751 1.00 89.19 216 LYS A O 1
ATOM 1661 N N . VAL A 1 217 ? 6.113 4.121 -10.359 1.00 86.00 217 VAL A N 1
ATOM 1662 C CA . VAL A 1 217 ? 6.289 2.786 -9.768 1.00 86.00 217 VAL A CA 1
ATOM 1663 C C . VAL A 1 217 ? 7.771 2.386 -9.732 1.00 86.00 217 VAL A C 1
ATOM 1665 O O . VAL A 1 217 ? 8.247 1.829 -8.742 1.00 86.00 217 VAL A O 1
ATOM 1668 N N . PHE A 1 218 ? 8.525 2.702 -10.788 1.00 91.19 218 PHE A N 1
ATOM 1669 C CA . PHE A 1 218 ? 9.972 2.503 -10.823 1.00 91.19 218 PHE A CA 1
ATOM 1670 C C . PHE A 1 218 ? 10.699 3.367 -9.776 1.00 91.19 218 PHE A C 1
ATOM 1672 O O . PHE A 1 218 ? 11.575 2.858 -9.072 1.00 91.19 218 PHE A O 1
ATOM 1679 N N . GLU A 1 219 ? 10.309 4.635 -9.613 1.00 89.88 219 GLU A N 1
ATOM 1680 C CA . GLU A 1 219 ? 10.903 5.572 -8.653 1.00 89.88 219 GLU A CA 1
ATOM 1681 C C . GLU A 1 219 ? 10.804 5.102 -7.205 1.00 89.88 219 GLU A C 1
ATOM 1683 O O . GLU A 1 219 ? 11.769 5.201 -6.442 1.00 89.88 219 GLU A O 1
ATOM 1688 N N . GLU A 1 220 ? 9.654 4.556 -6.831 1.00 86.00 220 GLU A N 1
ATOM 1689 C CA . GLU A 1 220 ? 9.452 3.959 -5.513 1.00 86.00 220 GLU A CA 1
ATOM 1690 C C . GLU A 1 220 ? 10.382 2.755 -5.306 1.00 86.00 220 GLU A C 1
ATOM 1692 O O . GLU A 1 220 ? 11.031 2.640 -4.261 1.00 86.00 220 GLU A O 1
ATOM 1697 N N . SER A 1 221 ? 10.521 1.906 -6.330 1.00 85.56 221 SER A N 1
ATOM 1698 C CA . SER A 1 221 ? 11.326 0.684 -6.249 1.00 85.56 221 SER A CA 1
ATOM 1699 C C . SER A 1 221 ? 12.833 0.943 -6.140 1.00 85.56 221 SER A C 1
ATOM 1701 O O . SER A 1 221 ? 13.493 0.334 -5.296 1.00 85.56 221 SER A O 1
ATOM 1703 N N . TRP A 1 222 ? 13.399 1.872 -6.924 1.00 89.69 222 TRP A N 1
ATOM 1704 C CA . TRP A 1 222 ? 14.845 2.123 -6.881 1.00 89.69 222 TRP A CA 1
ATOM 1705 C C . TRP A 1 222 ? 15.254 2.862 -5.606 1.00 89.69 222 TRP A C 1
ATOM 1707 O O . TRP A 1 222 ? 16.317 2.582 -5.049 1.00 89.69 222 TRP A O 1
ATOM 1717 N N . ARG A 1 223 ? 14.399 3.757 -5.084 1.00 88.00 223 ARG A N 1
ATOM 1718 C CA . ARG A 1 223 ? 14.639 4.423 -3.794 1.00 88.00 223 ARG A CA 1
ATOM 1719 C C . ARG A 1 223 ? 14.661 3.407 -2.656 1.00 88.00 223 ARG A C 1
ATOM 1721 O O . ARG A 1 223 ? 15.562 3.475 -1.822 1.00 88.00 223 ARG A O 1
ATOM 1728 N N . ALA A 1 224 ? 13.729 2.454 -2.643 1.00 81.75 224 ALA A N 1
ATOM 1729 C CA . ALA A 1 224 ? 13.721 1.365 -1.666 1.00 81.75 224 ALA A CA 1
ATOM 1730 C C . ALA A 1 224 ? 14.995 0.508 -1.773 1.00 81.75 224 ALA A C 1
ATOM 1732 O O . ALA A 1 224 ? 15.721 0.356 -0.791 1.00 81.75 224 ALA A O 1
ATOM 1733 N N . ALA A 1 225 ? 15.346 0.061 -2.982 1.00 83.69 225 ALA A N 1
ATOM 1734 C CA . ALA A 1 225 ? 16.547 -0.739 -3.215 1.00 83.69 225 ALA A CA 1
ATOM 1735 C C . ALA A 1 225 ? 17.849 -0.010 -2.843 1.00 83.69 225 ALA A C 1
ATOM 1737 O O . ALA A 1 225 ? 18.748 -0.617 -2.268 1.00 83.69 225 ALA A O 1
ATOM 1738 N N . SER A 1 226 ? 17.954 1.299 -3.099 1.00 85.00 226 SER A N 1
ATOM 1739 C CA . SER A 1 226 ? 19.145 2.086 -2.741 1.00 85.00 226 SER A CA 1
ATOM 1740 C C . SER A 1 226 ? 19.382 2.192 -1.227 1.00 85.00 226 SER A C 1
ATOM 1742 O O . SER A 1 226 ? 20.536 2.280 -0.791 1.00 85.00 226 SER A O 1
ATOM 1744 N N . ARG A 1 227 ? 18.301 2.170 -0.431 1.00 80.62 227 ARG A N 1
ATOM 1745 C CA . ARG A 1 227 ? 18.348 2.219 1.039 1.00 80.62 227 ARG A CA 1
ATOM 1746 C C . ARG A 1 227 ? 18.760 0.872 1.620 1.00 80.62 227 ARG A C 1
ATOM 1748 O O . ARG A 1 227 ? 19.523 0.841 2.577 1.00 80.62 227 ARG A O 1
ATOM 1755 N N . GLU A 1 228 ? 18.281 -0.212 1.017 1.00 76.56 228 GLU A N 1
ATOM 1756 C CA . GLU A 1 228 ? 18.559 -1.588 1.446 1.00 76.56 228 GLU A CA 1
ATOM 1757 C C . GLU A 1 228 ? 19.845 -2.179 0.848 1.00 76.56 228 GLU A C 1
ATOM 1759 O O . GLU A 1 228 ? 20.255 -3.271 1.234 1.00 76.56 228 GLU A O 1
ATOM 1764 N N . ALA A 1 229 ? 20.499 -1.478 -0.084 1.00 78.88 229 ALA A N 1
ATOM 1765 C CA . ALA A 1 229 ? 21.726 -1.950 -0.713 1.00 78.88 229 ALA A CA 1
ATOM 1766 C C . ALA A 1 229 ? 22.847 -2.161 0.335 1.00 78.88 229 ALA A C 1
ATOM 1768 O O . ALA A 1 229 ? 23.248 -1.190 0.988 1.00 78.88 229 ALA A O 1
ATOM 1769 N N . PRO A 1 230 ? 23.396 -3.389 0.468 1.00 72.38 230 PRO A N 1
ATOM 1770 C CA . PRO A 1 230 ? 24.394 -3.725 1.488 1.00 72.38 230 PRO A CA 1
ATOM 1771 C C . PRO A 1 230 ? 25.757 -3.062 1.255 1.00 72.38 230 PRO A C 1
ATOM 1773 O O . PRO A 1 230 ? 26.494 -2.824 2.207 1.00 72.38 230 PRO A O 1
ATOM 1776 N N . THR A 1 231 ? 26.093 -2.747 0.002 1.00 76.44 231 THR A N 1
ATOM 1777 C CA . THR A 1 231 ? 27.403 -2.214 -0.402 1.00 76.44 231 THR A CA 1
ATOM 1778 C C . THR A 1 231 ? 27.260 -0.879 -1.146 1.00 76.44 231 THR A C 1
ATOM 1780 O O . THR A 1 231 ? 26.341 -0.752 -1.969 1.00 76.44 231 THR A O 1
ATOM 1783 N N . PRO A 1 232 ? 28.164 0.100 -0.938 1.00 78.81 232 PRO A N 1
ATOM 1784 C CA . PRO A 1 232 ? 28.190 1.354 -1.699 1.00 78.81 232 PRO A CA 1
ATOM 1785 C C . PRO A 1 232 ? 28.268 1.154 -3.220 1.00 78.81 232 PRO A C 1
ATOM 1787 O O . PRO A 1 232 ? 27.647 1.905 -3.975 1.00 78.81 232 PRO A O 1
ATOM 1790 N N . GLU A 1 233 ? 28.972 0.118 -3.673 1.00 79.94 233 GLU A N 1
ATOM 1791 C CA . GLU A 1 233 ? 29.147 -0.229 -5.084 1.00 79.94 233 GLU A CA 1
ATOM 1792 C C . GLU A 1 233 ? 27.799 -0.584 -5.716 1.00 79.94 233 GLU A C 1
ATOM 1794 O O . GLU A 1 233 ? 27.396 0.033 -6.703 1.00 79.94 233 GLU A O 1
ATOM 1799 N N . LEU A 1 234 ? 27.039 -1.492 -5.096 1.00 78.31 234 LEU A N 1
ATOM 1800 C CA . LEU A 1 234 ? 25.692 -1.846 -5.553 1.00 78.31 234 LEU A CA 1
ATOM 1801 C C . LEU A 1 234 ? 24.749 -0.637 -5.557 1.00 78.31 234 LEU A C 1
ATOM 1803 O O . LEU A 1 234 ? 23.975 -0.456 -6.496 1.00 78.31 234 LEU A O 1
ATOM 1807 N N . ARG A 1 235 ? 24.842 0.233 -4.544 1.00 84.25 235 ARG A N 1
ATOM 1808 C CA . ARG A 1 235 ? 24.064 1.477 -4.511 1.00 84.25 235 ARG A CA 1
ATOM 1809 C C . ARG A 1 235 ? 24.389 2.361 -5.719 1.00 84.25 235 ARG A C 1
ATOM 1811 O O . ARG A 1 235 ? 23.473 2.893 -6.343 1.00 84.25 235 ARG A O 1
ATOM 1818 N N . SER A 1 236 ? 25.667 2.486 -6.077 1.00 85.19 236 SER A N 1
ATOM 1819 C CA . SER A 1 236 ? 26.095 3.252 -7.254 1.00 85.19 236 SER A CA 1
ATOM 1820 C C . SER A 1 236 ? 25.554 2.667 -8.566 1.00 85.19 236 SER A C 1
ATOM 1822 O O . SER A 1 236 ? 25.125 3.427 -9.435 1.00 85.19 236 SER A O 1
ATOM 1824 N N . VAL A 1 237 ? 25.493 1.336 -8.688 1.00 85.69 237 VAL A N 1
ATOM 1825 C CA . VAL A 1 237 ? 24.913 0.647 -9.853 1.00 85.69 237 VAL A CA 1
ATOM 1826 C C . VAL A 1 237 ? 23.420 0.951 -9.969 1.00 85.69 237 VAL A C 1
ATOM 1828 O O . VAL A 1 237 ? 22.968 1.357 -11.038 1.00 85.69 237 VAL A O 1
ATOM 1831 N N . ILE A 1 238 ? 22.671 0.857 -8.864 1.00 88.38 238 ILE A N 1
ATOM 1832 C CA . ILE A 1 238 ? 21.236 1.192 -8.822 1.00 88.38 238 ILE A CA 1
ATOM 1833 C C . ILE A 1 238 ? 21.004 2.638 -9.275 1.00 88.38 238 ILE A C 1
ATOM 1835 O O . ILE A 1 238 ? 20.135 2.886 -10.110 1.00 88.38 238 ILE A O 1
ATOM 1839 N N . TYR A 1 239 ? 21.803 3.587 -8.774 1.00 90.56 239 TYR A N 1
ATOM 1840 C CA . TYR A 1 239 ? 21.706 4.991 -9.184 1.00 90.56 239 TYR A CA 1
ATOM 1841 C C . TYR A 1 239 ? 21.990 5.188 -10.673 1.00 90.56 239 TYR A C 1
ATOM 1843 O O . TYR A 1 239 ? 21.229 5.892 -11.331 1.00 90.56 239 TYR A O 1
ATOM 1851 N N . ARG A 1 240 ? 23.041 4.556 -11.212 1.00 90.38 240 ARG A N 1
ATOM 1852 C CA . ARG A 1 240 ? 23.397 4.654 -12.639 1.00 90.38 240 ARG A CA 1
ATOM 1853 C C . ARG A 1 240 ? 22.303 4.090 -13.542 1.00 90.38 240 ARG A C 1
ATOM 1855 O O . ARG A 1 240 ? 21.956 4.710 -14.546 1.00 90.38 240 ARG A O 1
ATOM 1862 N N . MET A 1 241 ? 21.731 2.947 -13.169 1.00 89.69 241 MET A N 1
ATOM 1863 C CA . MET A 1 241 ? 20.602 2.357 -13.890 1.00 89.69 241 MET A CA 1
ATOM 1864 C C . MET A 1 241 ? 19.377 3.274 -13.842 1.00 89.69 241 MET A C 1
ATOM 1866 O O . MET A 1 241 ? 18.770 3.543 -14.876 1.00 89.69 241 MET A O 1
ATOM 1870 N N . ALA A 1 242 ? 19.040 3.804 -12.662 1.00 92.06 242 ALA A N 1
ATOM 1871 C CA . ALA A 1 242 ? 17.916 4.720 -12.509 1.00 92.06 242 ALA A CA 1
ATOM 1872 C C . ALA A 1 242 ? 18.101 6.004 -13.325 1.00 92.06 242 ALA A C 1
ATOM 1874 O O . ALA A 1 242 ? 17.183 6.393 -14.044 1.00 92.06 242 ALA A O 1
ATOM 1875 N N . SER A 1 243 ? 19.284 6.624 -13.281 1.00 91.19 243 SER A N 1
ATOM 1876 C CA . SER A 1 243 ? 19.574 7.813 -14.087 1.00 91.19 243 SER A CA 1
ATOM 1877 C C . SER A 1 243 ? 19.511 7.521 -15.583 1.00 91.19 243 SER A C 1
ATOM 1879 O O . SER A 1 243 ? 18.978 8.337 -16.324 1.00 91.19 243 SER A O 1
ATOM 1881 N N . GLY A 1 244 ? 19.998 6.356 -16.024 1.00 90.62 244 GLY A N 1
ATOM 1882 C CA . GLY A 1 244 ? 19.955 5.958 -17.431 1.00 90.62 244 GLY A CA 1
ATOM 1883 C C . GLY A 1 244 ? 18.525 5.810 -17.950 1.00 90.62 244 GLY A C 1
ATOM 1884 O O . GLY A 1 244 ? 18.190 6.377 -18.983 1.00 90.62 244 GLY A O 1
ATOM 1885 N N . LEU A 1 245 ? 17.654 5.118 -17.209 1.00 92.12 245 LEU A N 1
ATOM 1886 C CA . LEU A 1 245 ? 16.252 4.931 -17.605 1.00 92.12 245 LEU A CA 1
ATOM 1887 C C . LEU A 1 245 ? 15.433 6.228 -17.531 1.00 92.12 245 LEU A C 1
ATOM 1889 O O . LEU A 1 245 ? 14.522 6.431 -18.331 1.00 92.12 245 LEU A O 1
ATOM 1893 N N . ILE A 1 246 ? 15.742 7.117 -16.583 1.00 91.00 246 ILE A N 1
ATOM 1894 C CA . ILE A 1 246 ? 15.105 8.440 -16.511 1.00 91.00 246 ILE A CA 1
ATOM 1895 C C . ILE A 1 246 ? 15.549 9.305 -17.695 1.00 91.00 246 ILE A C 1
ATOM 1897 O O . ILE A 1 246 ? 14.693 9.861 -18.377 1.00 91.00 246 ILE A O 1
ATOM 1901 N N . ALA A 1 247 ? 16.850 9.344 -17.996 1.00 89.25 247 ALA A N 1
ATOM 1902 C CA . ALA A 1 247 ? 17.370 10.068 -19.153 1.00 89.25 247 ALA A CA 1
ATOM 1903 C C . ALA A 1 247 ? 16.763 9.549 -20.465 1.00 89.25 247 ALA A C 1
ATOM 1905 O O . ALA A 1 247 ? 16.352 10.342 -21.304 1.00 89.25 247 ALA A O 1
ATOM 1906 N N . LEU A 1 248 ? 16.621 8.226 -20.603 1.00 87.81 248 LEU A N 1
ATOM 1907 C CA . LEU A 1 248 ? 15.990 7.584 -21.758 1.00 87.81 248 LEU A CA 1
ATOM 1908 C C . LEU A 1 248 ? 14.535 8.052 -21.959 1.00 87.81 248 LEU A C 1
ATOM 1910 O O . LEU A 1 248 ? 14.114 8.355 -23.074 1.00 87.81 248 LEU A O 1
ATOM 1914 N N . ARG A 1 249 ? 13.767 8.176 -20.870 1.00 89.12 249 ARG A N 1
ATOM 1915 C CA . ARG A 1 249 ? 12.405 8.735 -20.901 1.00 89.12 249 ARG A CA 1
ATOM 1916 C C . ARG A 1 249 ? 12.394 10.200 -21.313 1.00 89.12 249 ARG A C 1
ATOM 1918 O O . ARG A 1 249 ? 11.482 10.618 -22.023 1.00 89.12 249 ARG A O 1
ATOM 1925 N N . ASP A 1 250 ? 13.348 10.984 -20.827 1.00 86.88 250 ASP A N 1
ATOM 1926 C CA . ASP A 1 250 ? 13.415 12.406 -21.153 1.00 86.88 250 ASP A CA 1
ATOM 1927 C C . ASP A 1 250 ? 13.753 12.594 -22.637 1.00 86.88 250 ASP A C 1
ATOM 1929 O O . ASP A 1 250 ? 13.058 13.349 -23.309 1.00 86.88 250 ASP A O 1
ATOM 1933 N N . THR A 1 251 ? 14.670 11.792 -23.196 1.00 83.06 251 THR A N 1
ATOM 1934 C CA . THR A 1 251 ? 14.971 11.810 -24.640 1.00 83.06 251 THR A CA 1
ATOM 1935 C C . THR A 1 251 ? 13.789 11.410 -25.523 1.00 83.06 251 THR A C 1
ATOM 1937 O O . THR A 1 251 ? 13.649 11.920 -26.627 1.00 83.06 251 THR A O 1
ATOM 1940 N N . MET A 1 252 ? 12.912 10.520 -25.051 1.00 79.62 252 MET A N 1
ATOM 1941 C CA . MET A 1 252 ? 11.714 10.106 -25.798 1.00 79.62 252 MET A CA 1
ATOM 1942 C C . MET A 1 252 ? 10.590 11.149 -25.785 1.00 79.62 252 MET A C 1
ATOM 1944 O O . MET A 1 252 ? 9.663 11.071 -26.592 1.00 79.62 252 MET A O 1
ATOM 1948 N N . ASN A 1 253 ? 10.625 12.078 -24.829 1.00 74.94 253 ASN A N 1
ATOM 1949 C CA . ASN A 1 253 ? 9.623 13.131 -24.682 1.00 74.94 253 ASN A CA 1
ATOM 1950 C C . ASN A 1 253 ? 10.083 14.470 -25.270 1.00 74.94 253 ASN A C 1
ATOM 1952 O O . ASN A 1 253 ? 9.312 15.428 -25.238 1.00 74.94 253 ASN A O 1
ATOM 1956 N N . ASP A 1 254 ? 11.290 14.533 -25.836 1.00 77.06 254 ASP A N 1
ATOM 1957 C CA . ASP A 1 254 ? 11.912 15.753 -26.368 1.00 77.06 254 ASP A CA 1
ATOM 1958 C C . ASP A 1 254 ? 11.427 16.127 -27.787 1.00 77.06 254 ASP A C 1
ATOM 1960 O O . ASP A 1 254 ? 12.119 16.765 -28.574 1.00 77.06 254 ASP A O 1
ATOM 1964 N N . GLY A 1 255 ? 10.207 15.714 -28.137 1.00 70.00 255 GLY A N 1
ATOM 1965 C CA . GLY A 1 255 ? 9.593 15.960 -29.439 1.00 70.00 255 GLY A CA 1
ATOM 1966 C C . GLY A 1 255 ? 9.397 14.699 -30.279 1.00 70.00 255 GLY A C 1
ATOM 1967 O O . GLY A 1 255 ? 9.844 13.603 -29.946 1.00 70.00 255 GLY A O 1
ATOM 1968 N N . ARG A 1 256 ? 8.662 14.849 -31.387 1.00 76.50 256 ARG A N 1
ATOM 1969 C CA . ARG A 1 256 ? 8.422 13.757 -32.338 1.00 76.50 256 ARG A CA 1
ATOM 1970 C C . ARG A 1 256 ? 9.608 13.629 -33.286 1.00 76.50 256 ARG A C 1
ATOM 1972 O O . ARG A 1 256 ? 10.047 14.629 -33.852 1.00 76.50 256 ARG A O 1
ATOM 1979 N N . TYR A 1 257 ? 10.070 12.402 -33.513 1.00 80.38 257 TYR A N 1
ATOM 1980 C CA . TYR A 1 257 ? 11.029 12.127 -34.581 1.00 80.38 257 TYR A CA 1
ATOM 1981 C C . TYR A 1 257 ? 10.417 12.461 -35.945 1.00 80.38 257 TYR A C 1
ATOM 1983 O O . TYR A 1 257 ? 9.233 12.209 -36.180 1.00 80.38 257 TYR A O 1
ATOM 1991 N N . SER A 1 258 ? 11.223 13.018 -36.851 1.00 82.19 258 SER A N 1
ATOM 1992 C CA . SER A 1 258 ? 10.812 13.182 -38.245 1.00 82.19 258 SER A CA 1
ATOM 1993 C C . SER A 1 258 ? 10.651 11.816 -38.920 1.00 82.19 258 SER A C 1
ATOM 1995 O O . SER A 1 258 ? 11.347 10.859 -38.571 1.00 82.19 258 SER A O 1
ATOM 1997 N N . GLU A 1 259 ? 9.765 11.725 -39.917 1.00 82.31 259 GLU A N 1
ATOM 1998 C CA . GLU A 1 259 ? 9.570 10.493 -40.700 1.00 82.31 259 GLU A CA 1
ATOM 1999 C C . GLU A 1 259 ? 10.884 10.019 -41.343 1.00 82.31 259 GLU A C 1
ATOM 2001 O O . GLU A 1 259 ? 11.221 8.840 -41.264 1.00 82.31 259 GLU A O 1
ATOM 2006 N N . ASP A 1 260 ? 11.698 10.952 -41.849 1.00 81.50 260 ASP A N 1
ATOM 2007 C CA . ASP A 1 260 ? 13.018 10.650 -42.410 1.00 81.50 260 ASP A CA 1
ATOM 2008 C C . ASP A 1 260 ? 13.971 10.009 -41.387 1.00 81.50 260 ASP A C 1
ATOM 2010 O O . ASP A 1 260 ? 14.718 9.087 -41.726 1.00 81.50 260 ASP A O 1
ATOM 2014 N N . MET A 1 261 ? 13.959 10.476 -40.132 1.00 80.56 261 MET A N 1
ATOM 2015 C CA . MET A 1 261 ? 14.789 9.923 -39.057 1.00 80.56 261 MET A CA 1
ATOM 2016 C C . MET A 1 261 ? 14.301 8.532 -38.641 1.00 80.56 261 MET A C 1
ATOM 2018 O O . MET A 1 261 ? 15.112 7.643 -38.371 1.00 80.56 261 MET A O 1
ATOM 2022 N N . LEU A 1 262 ? 12.983 8.325 -38.616 1.00 84.50 262 LEU A N 1
ATOM 2023 C CA . LEU A 1 262 ? 12.399 7.012 -38.358 1.00 84.50 262 LEU A CA 1
ATOM 2024 C C . LEU A 1 262 ? 12.820 6.004 -39.433 1.00 84.50 262 LEU A C 1
ATOM 2026 O O . LEU A 1 262 ? 13.304 4.929 -39.087 1.00 84.50 262 LEU A O 1
ATOM 2030 N N . GLU A 1 263 ? 12.726 6.365 -40.712 1.00 83.56 263 GLU A N 1
ATOM 2031 C CA . GLU A 1 263 ? 13.057 5.475 -41.830 1.00 83.56 263 GLU A CA 1
ATOM 2032 C C . GLU A 1 263 ? 14.552 5.144 -41.925 1.00 83.56 263 GLU A C 1
ATOM 2034 O O . GLU A 1 263 ? 14.917 3.991 -42.156 1.00 83.56 263 GLU A O 1
ATOM 2039 N N . HIS A 1 264 ? 15.426 6.131 -41.723 1.00 81.62 264 HIS A N 1
ATOM 2040 C CA . HIS A 1 264 ? 16.855 5.977 -42.019 1.00 81.62 264 HIS A CA 1
ATOM 2041 C C . HIS A 1 264 ? 17.722 5.655 -40.802 1.00 81.62 264 HIS A C 1
ATOM 2043 O O . HIS A 1 264 ? 18.839 5.167 -40.978 1.00 81.62 264 HIS A O 1
ATOM 2049 N N . ILE A 1 265 ? 17.241 5.933 -39.586 1.00 82.69 265 ILE A N 1
ATOM 2050 C CA . ILE A 1 265 ? 17.988 5.678 -38.349 1.00 82.69 265 ILE A CA 1
ATOM 2051 C C . ILE A 1 265 ? 17.278 4.624 -37.504 1.00 82.69 265 ILE A C 1
ATOM 2053 O O . ILE A 1 265 ? 17.874 3.593 -37.205 1.00 82.69 265 ILE A O 1
ATOM 2057 N N . TRP A 1 266 ? 16.016 4.837 -37.128 1.00 85.25 266 TRP A N 1
ATOM 2058 C CA . TRP A 1 266 ? 15.382 3.987 -36.113 1.00 85.25 266 TRP A CA 1
ATOM 2059 C C . TRP A 1 266 ? 14.885 2.641 -36.648 1.00 85.25 266 TRP A C 1
ATOM 2061 O O . TRP A 1 266 ? 15.180 1.613 -36.042 1.00 85.25 266 TRP A O 1
ATOM 2071 N N . HIS A 1 267 ? 14.190 2.603 -37.789 1.00 86.38 267 HIS A N 1
ATOM 2072 C CA . HIS A 1 267 ? 13.682 1.358 -38.380 1.00 86.38 267 HIS A CA 1
ATOM 2073 C C . HIS A 1 267 ? 14.781 0.318 -38.668 1.00 86.38 267 HIS A C 1
ATOM 2075 O O . HIS A 1 267 ? 14.582 -0.842 -38.300 1.00 86.38 267 HIS A O 1
ATOM 2081 N N . PRO A 1 268 ? 15.955 0.683 -39.223 1.00 85.81 268 PRO A N 1
ATOM 2082 C CA . PRO A 1 268 ? 17.049 -0.265 -39.445 1.00 85.81 268 PRO A CA 1
ATOM 2083 C C . PRO A 1 268 ? 17.670 -0.837 -38.162 1.00 85.81 268 PRO A C 1
ATOM 2085 O O . PRO A 1 268 ? 18.297 -1.895 -38.216 1.00 85.81 268 PRO A O 1
ATOM 2088 N N . LEU A 1 269 ? 17.524 -0.143 -37.028 1.00 85.50 269 LEU A N 1
ATOM 2089 C CA . LEU A 1 269 ? 18.057 -0.552 -35.722 1.00 85.50 269 LEU A CA 1
ATOM 2090 C C . LEU A 1 269 ? 17.030 -1.309 -34.872 1.00 85.50 269 LEU A C 1
ATOM 2092 O O . LEU A 1 269 ? 17.386 -1.861 -33.834 1.00 85.50 269 LEU A O 1
ATOM 2096 N N . MET A 1 270 ? 15.759 -1.354 -35.287 1.00 85.25 270 MET A N 1
ATOM 2097 C CA . MET A 1 270 ? 14.703 -2.006 -34.510 1.00 85.25 270 MET A CA 1
ATOM 2098 C C . MET A 1 270 ? 15.003 -3.467 -34.151 1.00 85.25 270 MET A C 1
ATOM 2100 O O . MET A 1 270 ? 14.748 -3.814 -33.000 1.00 85.25 270 MET A O 1
ATOM 2104 N N . PRO A 1 271 ? 15.538 -4.323 -35.047 1.00 85.50 271 PRO A N 1
ATOM 2105 C CA . PRO A 1 271 ? 15.883 -5.698 -34.681 1.00 85.50 271 PRO A CA 1
ATOM 2106 C C . PRO A 1 271 ? 16.879 -5.757 -33.515 1.00 85.50 271 PRO A C 1
ATOM 2108 O O . PRO A 1 271 ? 16.623 -6.430 -32.524 1.00 85.50 271 PRO A O 1
ATOM 2111 N N . ASP A 1 272 ? 17.936 -4.947 -33.572 1.00 85.00 272 ASP A N 1
ATOM 2112 C CA . ASP A 1 272 ? 18.988 -4.917 -32.551 1.00 85.00 272 ASP A CA 1
ATOM 2113 C C . ASP A 1 272 ? 18.465 -4.368 -31.212 1.00 85.00 272 ASP A C 1
ATOM 2115 O O . ASP A 1 272 ? 18.798 -4.869 -30.138 1.00 85.00 272 ASP A O 1
ATOM 2119 N N . 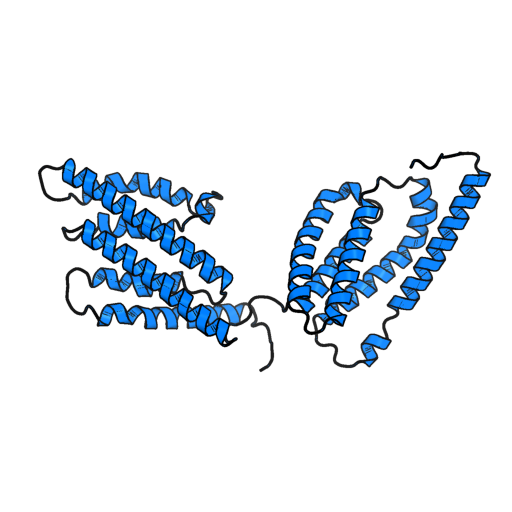ILE A 1 273 ? 17.598 -3.348 -31.265 1.00 85.75 273 ILE A N 1
ATOM 2120 C CA . ILE A 1 273 ? 16.919 -2.800 -30.081 1.00 85.75 273 ILE A CA 1
ATOM 2121 C C . ILE A 1 273 ? 16.012 -3.864 -29.447 1.00 85.75 273 ILE A C 1
ATOM 2123 O O . ILE A 1 273 ? 15.929 -3.954 -28.220 1.00 85.75 273 ILE A O 1
ATOM 2127 N N . VAL A 1 274 ? 15.327 -4.672 -30.261 1.00 87.75 274 VAL A N 1
ATOM 2128 C CA . VAL A 1 274 ? 14.476 -5.768 -29.780 1.00 87.75 274 VAL A CA 1
ATOM 2129 C C . VAL A 1 274 ? 15.317 -6.860 -29.122 1.00 87.75 274 VAL A C 1
ATOM 2131 O O . VAL A 1 274 ? 14.957 -7.287 -28.024 1.00 87.75 274 VAL A O 1
ATOM 2134 N N . ASP A 1 275 ? 16.429 -7.265 -29.729 1.00 85.50 275 ASP A N 1
ATOM 2135 C CA . ASP A 1 275 ? 17.321 -8.291 -29.177 1.00 85.50 275 ASP A CA 1
ATOM 2136 C C . ASP A 1 275 ? 17.949 -7.825 -27.857 1.00 85.50 275 ASP A C 1
ATOM 2138 O O . ASP A 1 275 ? 17.887 -8.530 -26.845 1.00 85.50 275 ASP A O 1
ATOM 2142 N N . MET A 1 276 ? 18.425 -6.575 -27.809 1.00 85.50 276 MET A N 1
ATOM 2143 C CA . MET A 1 276 ? 18.923 -5.959 -26.578 1.00 85.50 276 MET A CA 1
ATOM 2144 C C . MET A 1 276 ? 17.840 -5.900 -25.492 1.00 85.50 276 MET A C 1
ATOM 2146 O O . MET A 1 276 ? 18.099 -6.211 -24.326 1.00 85.50 276 MET A O 1
ATOM 2150 N N . ARG A 1 277 ? 16.606 -5.537 -25.863 1.00 88.88 277 ARG A N 1
ATOM 2151 C CA . ARG A 1 277 ? 15.461 -5.526 -24.946 1.00 88.88 277 ARG A CA 1
ATOM 2152 C C . ARG A 1 277 ? 15.204 -6.900 -24.350 1.00 88.88 277 ARG A C 1
ATOM 2154 O O . ARG A 1 277 ? 15.034 -6.999 -23.135 1.00 88.88 277 ARG A O 1
ATOM 2161 N N . LEU A 1 278 ? 15.160 -7.936 -25.182 1.00 86.69 278 LEU A N 1
ATOM 2162 C CA . LEU A 1 278 ? 14.883 -9.300 -24.740 1.00 86.69 278 LEU A CA 1
ATOM 2163 C C . LEU A 1 278 ? 15.950 -9.798 -23.762 1.00 86.69 278 LEU A C 1
ATOM 2165 O O . LEU A 1 278 ? 15.585 -10.310 -22.703 1.00 86.69 278 LEU A O 1
ATOM 2169 N N . GLU A 1 279 ? 17.230 -9.573 -24.055 1.00 84.81 279 GLU A N 1
ATOM 2170 C CA . GLU A 1 279 ? 18.328 -9.977 -23.170 1.00 84.81 279 GLU A CA 1
ATOM 2171 C C . GLU A 1 279 ? 18.315 -9.221 -21.834 1.00 84.81 279 GLU A C 1
ATOM 2173 O O . GLU A 1 279 ? 18.343 -9.837 -20.765 1.00 84.81 279 GLU A O 1
ATOM 2178 N N . VAL A 1 280 ? 18.185 -7.888 -21.847 1.00 85.12 280 VAL A N 1
ATOM 2179 C CA . VAL A 1 280 ? 18.134 -7.097 -20.601 1.00 85.12 280 VAL A CA 1
ATOM 2180 C C . VAL A 1 280 ? 16.955 -7.535 -19.732 1.00 85.12 280 VAL A C 1
ATOM 2182 O O . VAL A 1 280 ? 17.103 -7.733 -18.523 1.00 85.12 280 VAL A O 1
ATOM 2185 N N . VAL A 1 281 ? 15.782 -7.716 -20.341 1.00 85.81 281 VAL A N 1
ATOM 2186 C CA . VAL A 1 281 ? 14.572 -8.158 -19.643 1.00 85.81 281 VAL A CA 1
ATOM 2187 C C . VAL A 1 281 ? 14.743 -9.571 -19.090 1.00 85.81 281 VAL A C 1
ATOM 2189 O O . VAL A 1 281 ? 14.355 -9.821 -17.945 1.00 85.81 281 VAL A O 1
ATOM 2192 N N . TYR A 1 282 ? 15.338 -10.482 -19.860 1.00 83.81 282 TYR A N 1
ATOM 2193 C CA . TYR A 1 282 ? 15.612 -11.847 -19.426 1.00 83.81 282 TYR A CA 1
ATOM 2194 C C . TYR A 1 282 ? 16.509 -11.860 -18.186 1.00 83.81 282 TYR A C 1
ATOM 2196 O O . TYR A 1 282 ? 16.115 -12.415 -17.157 1.00 83.81 282 TYR A O 1
ATOM 2204 N N . TRP A 1 283 ? 17.657 -11.183 -18.215 1.00 80.62 283 TRP A N 1
ATOM 2205 C CA . TRP A 1 283 ? 18.606 -11.192 -17.096 1.00 80.62 283 TRP A CA 1
ATOM 2206 C C . TRP A 1 283 ? 18.084 -10.467 -15.853 1.00 80.62 283 TRP A C 1
ATOM 2208 O O . TRP A 1 283 ? 18.205 -10.980 -14.736 1.00 80.62 283 TRP A O 1
ATOM 2218 N N . LEU A 1 284 ? 17.423 -9.318 -16.013 1.00 81.25 284 LEU A N 1
ATOM 2219 C CA . LEU A 1 284 ? 16.852 -8.569 -14.887 1.00 81.25 284 LEU A CA 1
ATOM 2220 C C . LEU A 1 284 ? 15.635 -9.261 -14.252 1.00 81.25 284 LEU A C 1
ATOM 2222 O O . LEU A 1 284 ? 15.380 -9.101 -13.058 1.00 81.25 284 LEU A O 1
ATOM 2226 N N . ARG A 1 285 ? 14.883 -10.066 -15.012 1.00 79.94 285 ARG A N 1
ATOM 2227 C CA . ARG A 1 285 ? 13.799 -10.892 -14.451 1.00 79.94 285 ARG A CA 1
ATOM 2228 C C . ARG A 1 285 ? 14.317 -12.209 -13.870 1.00 79.94 285 ARG A C 1
ATOM 2230 O O . ARG A 1 285 ? 13.713 -12.730 -12.931 1.00 79.94 285 ARG A O 1
ATOM 2237 N N . THR A 1 286 ? 15.432 -12.732 -14.380 1.00 71.81 286 THR A N 1
ATOM 2238 C CA . THR A 1 286 ? 16.041 -13.992 -13.915 1.00 71.81 286 THR A CA 1
ATOM 2239 C C . THR A 1 286 ? 16.878 -13.807 -12.650 1.00 71.81 286 THR A C 1
ATOM 2241 O O . THR A 1 286 ? 16.841 -14.677 -11.786 1.00 71.81 286 THR A O 1
ATOM 2244 N N . THR A 1 287 ? 17.501 -12.640 -12.454 1.00 61.38 287 THR A N 1
ATOM 2245 C CA . THR A 1 287 ? 18.179 -12.228 -11.200 1.00 61.38 287 THR A CA 1
ATOM 2246 C C . THR A 1 287 ? 17.255 -12.170 -9.973 1.00 61.38 287 THR A C 1
ATOM 2248 O O . THR A 1 287 ? 17.730 -12.105 -8.842 1.00 61.38 287 THR A O 1
ATOM 2251 N N . ALA A 1 288 ? 15.929 -12.259 -10.151 1.00 51.19 288 ALA A N 1
ATOM 2252 C CA . ALA A 1 288 ? 14.989 -12.490 -9.050 1.00 51.19 288 ALA A CA 1
ATOM 2253 C C . ALA A 1 288 ? 15.062 -13.924 -8.477 1.00 51.19 288 ALA A C 1
ATOM 2255 O O . ALA A 1 288 ? 14.485 -14.203 -7.422 1.00 51.19 288 ALA A O 1
ATOM 2256 N N . LYS A 1 289 ? 15.762 -14.838 -9.158 1.00 51.72 289 LYS A N 1
ATOM 2257 C CA . LYS A 1 289 ? 16.191 -16.143 -8.648 1.00 51.72 289 LYS A CA 1
ATOM 2258 C C . LYS A 1 289 ? 17.676 -16.039 -8.267 1.00 51.72 289 LYS A C 1
ATOM 2260 O O . LYS A 1 289 ? 18.422 -15.369 -8.975 1.00 51.72 289 LYS A O 1
ATOM 2265 N N . PRO A 1 290 ? 18.130 -16.690 -7.182 1.00 48.41 290 PRO A N 1
ATOM 2266 C CA . PRO A 1 290 ? 19.551 -16.719 -6.852 1.00 48.41 290 PRO A CA 1
ATOM 2267 C C . PRO A 1 290 ? 20.322 -17.365 -8.010 1.00 48.41 290 PRO A C 1
ATOM 2269 O O . PRO A 1 290 ? 20.122 -18.551 -8.285 1.00 48.41 290 PRO A O 1
ATOM 2272 N N . ILE A 1 291 ? 21.156 -16.573 -8.691 1.00 53.25 291 ILE A N 1
ATOM 2273 C CA . ILE A 1 291 ? 22.102 -17.049 -9.706 1.00 53.25 291 ILE A CA 1
ATOM 2274 C C . ILE A 1 291 ? 23.078 -17.975 -8.981 1.00 53.25 291 ILE A C 1
ATOM 2276 O O . ILE A 1 291 ? 23.654 -17.597 -7.960 1.00 53.25 291 ILE A O 1
ATOM 2280 N N . ARG A 1 292 ? 23.155 -19.232 -9.426 1.00 50.16 292 ARG A N 1
ATOM 2281 C CA . ARG A 1 292 ? 23.862 -20.300 -8.702 1.00 50.16 292 ARG A CA 1
ATOM 2282 C C . ARG A 1 292 ? 25.333 -20.431 -9.084 1.00 50.16 292 ARG A C 1
ATOM 2284 O O . ARG A 1 292 ? 26.057 -21.054 -8.320 1.00 50.16 292 ARG A O 1
ATOM 2291 N N . ASP A 1 293 ? 25.754 -19.843 -10.201 1.00 52.84 293 ASP A N 1
ATOM 2292 C CA . ASP A 1 293 ? 27.125 -19.920 -10.700 1.00 52.84 293 ASP A CA 1
ATOM 2293 C C . ASP A 1 293 ? 27.542 -18.604 -11.373 1.00 52.84 293 ASP A C 1
ATOM 2295 O O . ASP A 1 293 ? 26.861 -18.114 -12.273 1.00 52.84 293 ASP A O 1
ATOM 2299 N N . ASP A 1 294 ? 28.713 -18.080 -11.000 1.00 52.06 294 ASP A N 1
ATOM 2300 C CA . ASP A 1 294 ? 29.325 -16.878 -11.597 1.00 52.06 294 ASP A CA 1
ATOM 2301 C C . ASP A 1 294 ? 29.548 -17.017 -13.121 1.00 52.06 294 ASP A C 1
ATOM 2303 O O . ASP A 1 294 ? 29.600 -16.026 -13.850 1.00 52.06 294 ASP A O 1
ATOM 2307 N N . LYS A 1 295 ? 29.585 -18.258 -13.629 1.00 49.91 295 LYS A N 1
ATOM 2308 C CA . LYS A 1 295 ? 29.700 -18.582 -15.059 1.00 49.91 295 LYS A CA 1
ATOM 2309 C C . LYS A 1 295 ? 28.482 -18.183 -15.897 1.00 49.91 295 LYS A C 1
ATOM 2311 O O . LYS A 1 295 ? 28.636 -18.001 -17.099 1.00 49.91 295 LYS A O 1
ATOM 2316 N N . GLU A 1 296 ? 27.289 -18.059 -15.311 1.00 52.62 296 GLU A N 1
ATOM 2317 C CA . GLU A 1 296 ? 26.095 -17.610 -16.052 1.00 52.62 296 GLU A CA 1
ATOM 2318 C C . GLU A 1 296 ? 26.160 -16.104 -16.361 1.00 52.62 296 GLU A C 1
ATOM 2320 O O . GLU A 1 296 ? 25.659 -15.663 -17.389 1.00 52.62 296 GLU A O 1
ATOM 2325 N N . ILE A 1 297 ? 26.835 -15.310 -15.520 1.00 53.72 297 ILE A N 1
ATOM 2326 C CA . ILE A 1 297 ? 26.994 -13.859 -15.718 1.00 53.72 297 ILE A CA 1
ATOM 2327 C C . ILE A 1 297 ? 28.003 -13.572 -16.842 1.00 53.72 297 ILE A C 1
ATOM 2329 O O . ILE A 1 297 ? 27.786 -12.671 -17.654 1.00 53.72 297 ILE A O 1
ATOM 2333 N N . GLU A 1 298 ? 29.069 -14.373 -16.945 1.00 52.97 298 GLU A N 1
ATOM 2334 C CA . GLU A 1 298 ? 30.063 -14.295 -18.031 1.00 52.97 298 GLU A CA 1
ATOM 2335 C C . GLU A 1 298 ? 29.502 -14.697 -19.409 1.00 52.97 298 GLU A C 1
ATOM 2337 O O . GLU A 1 298 ? 30.114 -14.393 -20.429 1.00 52.97 298 GLU A O 1
ATOM 2342 N N . GLN A 1 299 ? 28.332 -15.345 -19.459 1.00 57.06 299 GLN A N 1
ATOM 2343 C CA . GLN A 1 299 ? 27.634 -15.699 -20.704 1.00 57.06 299 GLN A CA 1
ATOM 2344 C C . GLN A 1 299 ? 26.734 -14.577 -21.244 1.00 57.06 299 GLN A C 1
ATOM 2346 O O . GLN A 1 299 ? 26.088 -14.757 -22.274 1.00 57.06 299 GLN A O 1
ATOM 2351 N N . THR A 1 300 ? 26.663 -13.428 -20.567 1.00 65.75 300 THR A N 1
ATOM 2352 C CA . THR A 1 300 ? 25.835 -12.308 -21.026 1.00 65.75 300 THR A CA 1
ATOM 2353 C C . THR A 1 300 ? 26.448 -11.645 -22.265 1.00 65.75 300 THR A C 1
ATOM 2355 O O . THR A 1 300 ? 27.501 -11.015 -22.196 1.00 65.75 300 THR A O 1
ATOM 2358 N N . ASP A 1 301 ? 25.754 -11.708 -23.404 1.00 69.75 301 ASP A N 1
ATOM 2359 C CA . ASP A 1 301 ? 26.175 -11.024 -24.643 1.00 69.75 301 ASP A CA 1
ATOM 2360 C C . ASP A 1 301 ? 25.818 -9.520 -24.647 1.00 69.75 301 ASP A C 1
ATOM 2362 O O . ASP A 1 301 ? 26.023 -8.797 -25.618 1.00 69.75 301 ASP A O 1
ATOM 2366 N N . LEU A 1 302 ? 25.299 -9.014 -23.520 1.00 76.06 302 LEU A N 1
ATOM 2367 C CA . LEU A 1 302 ? 24.787 -7.650 -23.358 1.00 76.06 302 LEU A CA 1
ATOM 2368 C C . LEU A 1 302 ? 25.808 -6.566 -23.723 1.00 76.06 302 LEU A C 1
ATOM 2370 O O . LEU A 1 302 ? 25.433 -5.551 -24.306 1.00 76.06 302 LEU A O 1
ATOM 2374 N N . MET A 1 303 ? 27.088 -6.757 -23.387 1.00 78.31 303 MET A N 1
ATOM 2375 C CA . MET A 1 303 ? 28.131 -5.774 -23.703 1.00 78.31 303 MET A CA 1
ATOM 2376 C C . MET A 1 303 ? 28.443 -5.738 -25.203 1.00 78.31 303 MET A C 1
ATOM 2378 O O . MET A 1 303 ? 28.645 -4.658 -25.765 1.00 78.31 303 MET A O 1
ATOM 2382 N N . ASN A 1 304 ? 28.454 -6.899 -25.860 1.00 79.94 304 ASN A N 1
ATOM 2383 C CA . ASN A 1 304 ? 28.691 -6.985 -27.297 1.00 79.94 304 ASN A CA 1
ATOM 2384 C C . ASN A 1 304 ? 27.502 -6.401 -28.060 1.00 79.94 304 ASN A C 1
ATOM 2386 O O . ASN A 1 304 ? 27.711 -5.520 -28.890 1.00 79.94 304 ASN A O 1
ATOM 2390 N N . LEU A 1 305 ? 26.270 -6.770 -27.688 1.00 79.81 305 LEU A N 1
ATOM 2391 C CA . LEU A 1 305 ? 25.041 -6.202 -28.252 1.00 79.81 305 LEU A CA 1
ATOM 2392 C C . LEU A 1 305 ? 24.978 -4.677 -28.074 1.00 79.81 305 LEU A C 1
ATOM 2394 O O . LEU A 1 305 ? 24.654 -3.955 -29.013 1.00 79.81 305 LEU A O 1
ATOM 2398 N N . ALA A 1 306 ? 25.349 -4.158 -26.896 1.00 81.19 306 ALA A N 1
ATOM 2399 C CA . ALA A 1 306 ? 25.422 -2.714 -26.657 1.00 81.19 306 ALA A CA 1
ATOM 2400 C C . ALA A 1 306 ? 26.454 -2.023 -27.560 1.00 81.19 306 ALA A C 1
ATOM 2402 O O . ALA A 1 306 ? 26.207 -0.932 -28.081 1.00 81.19 306 ALA A O 1
ATOM 2403 N N . THR A 1 307 ? 27.614 -2.654 -27.742 1.00 83.06 307 THR A N 1
ATOM 2404 C CA . THR A 1 307 ? 28.704 -2.125 -28.569 1.00 83.06 307 THR A CA 1
ATOM 2405 C C . THR A 1 307 ? 28.330 -2.145 -30.050 1.00 83.06 307 THR A C 1
ATOM 2407 O O . THR A 1 307 ? 28.552 -1.156 -30.751 1.00 83.06 307 THR A O 1
ATOM 2410 N N . GLU A 1 308 ? 27.713 -3.228 -30.518 1.00 83.62 308 GLU A N 1
ATOM 2411 C CA . GLU A 1 308 ? 27.231 -3.373 -31.890 1.00 83.62 308 GLU A CA 1
ATOM 2412 C C . GLU A 1 308 ? 26.122 -2.365 -32.200 1.00 83.62 308 GLU A C 1
ATOM 2414 O O . GLU A 1 308 ? 26.227 -1.624 -33.181 1.00 83.62 308 GLU A O 1
ATOM 2419 N N . LEU A 1 309 ? 25.117 -2.251 -31.326 1.00 82.94 309 LEU A N 1
ATOM 2420 C CA . LEU A 1 309 ? 24.040 -1.273 -31.474 1.00 82.94 309 LEU A CA 1
ATOM 2421 C C . LEU A 1 309 ? 24.589 0.161 -31.513 1.00 82.94 309 LEU A C 1
ATOM 2423 O O . LEU A 1 309 ? 24.196 0.953 -32.369 1.00 82.94 309 LEU A O 1
ATOM 2427 N N . SER A 1 310 ? 25.535 0.494 -30.630 1.00 85.44 310 SER A N 1
ATOM 2428 C CA . SER A 1 310 ? 26.192 1.809 -30.601 1.00 85.44 310 SER A CA 1
ATOM 2429 C C . SER A 1 310 ? 26.978 2.098 -31.888 1.00 85.44 310 SER A C 1
ATOM 2431 O O . SER A 1 310 ? 26.902 3.199 -32.449 1.00 85.44 310 SER A O 1
ATOM 2433 N N . SER A 1 311 ? 27.695 1.096 -32.404 1.00 85.25 311 SER A N 1
ATOM 2434 C CA . SER A 1 311 ? 28.432 1.197 -33.665 1.00 85.25 311 SER A CA 1
ATOM 2435 C C . SER A 1 311 ? 27.490 1.419 -34.852 1.00 85.25 311 SER A C 1
ATOM 2437 O O . SER A 1 311 ? 27.685 2.359 -35.630 1.00 85.25 311 SER A O 1
ATOM 2439 N N . ARG A 1 312 ? 26.414 0.629 -34.949 1.00 82.94 312 ARG A N 1
ATOM 2440 C CA . ARG A 1 312 ? 25.412 0.742 -36.018 1.00 82.94 312 ARG A CA 1
ATOM 2441 C C . ARG A 1 312 ? 24.635 2.051 -35.950 1.00 82.94 312 ARG A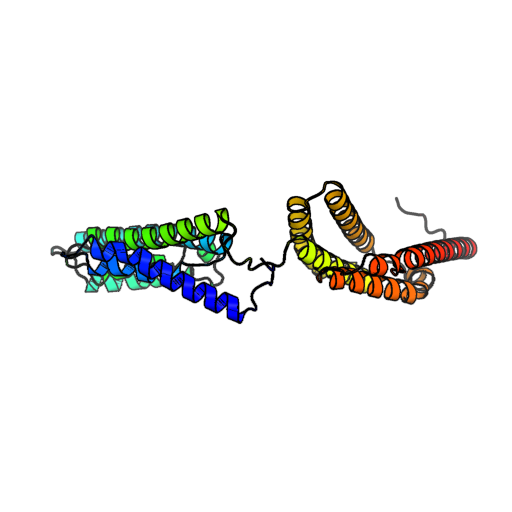 C 1
ATOM 2443 O O . ARG A 1 312 ? 24.415 2.669 -36.989 1.00 82.94 312 ARG A O 1
ATOM 2450 N N . LEU A 1 313 ? 24.289 2.523 -34.753 1.00 84.88 313 LEU A N 1
ATOM 2451 C CA . LEU A 1 313 ? 23.673 3.837 -34.556 1.00 84.88 313 LEU A CA 1
ATOM 2452 C C . LEU A 1 313 ? 24.598 4.964 -35.028 1.00 84.88 313 LEU A C 1
ATOM 2454 O O . LEU A 1 313 ? 24.156 5.875 -35.729 1.00 84.88 313 LEU A O 1
ATOM 2458 N N . SER A 1 314 ? 25.888 4.883 -34.698 1.00 85.69 314 SER A N 1
ATOM 2459 C CA . SER A 1 314 ? 26.886 5.857 -35.151 1.00 85.69 314 SER A CA 1
ATOM 2460 C C . SER A 1 314 ? 26.990 5.871 -36.679 1.00 85.69 314 SER A C 1
ATOM 2462 O O . SER A 1 314 ? 26.978 6.937 -37.295 1.00 85.69 314 SER A O 1
ATOM 2464 N N . GLN A 1 315 ? 27.013 4.695 -37.310 1.00 84.50 315 GLN A N 1
ATOM 2465 C CA . GLN A 1 315 ? 27.058 4.569 -38.765 1.00 84.50 315 GLN A CA 1
ATOM 2466 C C . GLN A 1 315 ? 25.776 5.086 -39.441 1.00 84.50 315 GLN A C 1
ATOM 2468 O O . GLN A 1 315 ? 25.859 5.796 -40.448 1.00 84.50 315 GLN A O 1
ATOM 2473 N N . ALA A 1 316 ? 24.601 4.785 -38.884 1.00 81.31 316 ALA A N 1
ATOM 2474 C CA . ALA A 1 316 ? 23.319 5.282 -39.382 1.00 81.31 316 ALA A CA 1
ATOM 2475 C C . ALA A 1 316 ? 23.231 6.814 -39.271 1.00 81.31 316 ALA A C 1
ATOM 2477 O O . ALA A 1 316 ? 22.826 7.481 -40.222 1.00 81.31 316 ALA A O 1
ATOM 2478 N N . SER A 1 317 ? 23.705 7.383 -38.159 1.00 82.25 317 SER A N 1
ATOM 2479 C CA . SER A 1 317 ? 23.770 8.832 -37.938 1.00 82.25 317 SER A CA 1
ATOM 2480 C C . SER A 1 317 ? 24.705 9.544 -38.927 1.00 82.25 317 SER A C 1
ATOM 2482 O O . SER A 1 317 ? 24.332 10.570 -39.508 1.00 82.25 317 SER A O 1
ATOM 2484 N N . ILE A 1 318 ? 25.893 8.982 -39.189 1.00 83.88 318 ILE A N 1
ATOM 2485 C CA . ILE A 1 318 ? 26.827 9.503 -40.203 1.00 83.88 318 ILE A CA 1
ATOM 2486 C C . ILE A 1 318 ? 26.173 9.465 -41.588 1.00 83.88 318 ILE A C 1
ATOM 2488 O O . ILE A 1 318 ? 26.143 10.478 -42.287 1.00 83.88 318 ILE A O 1
ATOM 2492 N N . THR A 1 319 ? 25.580 8.327 -41.952 1.00 81.56 319 THR A N 1
ATOM 2493 C CA . THR A 1 319 ? 24.913 8.136 -43.250 1.00 81.56 319 THR A CA 1
ATOM 2494 C C . THR A 1 319 ? 23.761 9.125 -43.443 1.00 81.56 319 THR A C 1
ATOM 2496 O O . THR A 1 319 ? 23.641 9.754 -44.496 1.00 81.56 319 THR A O 1
ATOM 2499 N N . TYR A 1 320 ? 22.935 9.317 -42.413 1.00 79.69 320 TYR A N 1
ATOM 2500 C CA . TYR A 1 320 ? 21.846 10.291 -42.418 1.00 79.69 320 TYR A CA 1
ATOM 2501 C C . TYR A 1 320 ? 22.361 11.731 -42.552 1.00 79.69 320 TYR A C 1
ATOM 2503 O O . TYR A 1 320 ? 21.849 12.500 -43.367 1.00 79.69 320 TYR A O 1
ATOM 2511 N N . SER A 1 321 ? 23.423 12.084 -41.825 1.00 79.62 321 SER A N 1
ATOM 2512 C CA . SER A 1 321 ? 24.051 13.411 -41.892 1.00 79.62 321 SER A CA 1
ATOM 2513 C C . SER A 1 321 ? 24.621 13.714 -43.282 1.00 79.62 321 SER A C 1
ATOM 2515 O O . SER A 1 321 ? 24.475 14.825 -43.797 1.00 79.62 321 SER A O 1
ATOM 2517 N N . GLU A 1 322 ? 25.240 12.725 -43.929 1.00 79.00 322 GLU A N 1
ATOM 2518 C CA . GLU A 1 322 ? 25.734 12.844 -45.304 1.00 79.00 322 GLU A CA 1
ATOM 2519 C C . GLU A 1 322 ? 24.595 12.977 -46.322 1.00 79.00 322 GLU A C 1
ATOM 2521 O O . GLU A 1 322 ? 24.687 13.793 -47.246 1.00 79.00 322 GLU A O 1
ATOM 2526 N N . LYS A 1 323 ? 23.504 12.223 -46.140 1.00 72.25 323 LYS A N 1
ATOM 2527 C CA . LYS A 1 323 ? 22.309 12.296 -46.992 1.00 72.25 323 LYS A CA 1
ATOM 2528 C C . LYS A 1 323 ? 21.607 13.652 -46.861 1.00 72.25 323 LYS A C 1
ATOM 2530 O O . LYS A 1 323 ? 21.289 14.266 -47.878 1.00 72.25 323 LYS A O 1
ATOM 2535 N N . SER A 1 324 ? 21.463 14.161 -45.638 1.00 68.00 324 SER A N 1
ATOM 2536 C CA . SER A 1 324 ? 20.899 15.486 -45.348 1.00 68.00 324 SER A CA 1
ATOM 2537 C C . SER A 1 324 ? 21.734 16.615 -45.976 1.00 68.00 324 SER A C 1
ATOM 2539 O O . SER A 1 324 ? 21.194 17.502 -46.640 1.00 68.00 324 SER A O 1
ATOM 2541 N N . ARG A 1 325 ? 23.074 16.522 -45.911 1.00 63.19 325 ARG A N 1
ATOM 2542 C CA . ARG A 1 325 ? 23.984 17.480 -46.572 1.00 63.19 325 ARG A CA 1
ATOM 2543 C C . ARG A 1 325 ? 23.916 17.455 -48.102 1.00 63.19 325 ARG A C 1
ATOM 2545 O O . ARG A 1 325 ? 24.103 18.499 -48.722 1.00 63.19 325 ARG A O 1
ATOM 2552 N N . ARG A 1 326 ? 23.677 16.295 -48.724 1.00 59.31 326 ARG A N 1
ATOM 2553 C CA . ARG A 1 326 ? 23.585 16.156 -50.194 1.00 59.31 326 ARG A CA 1
ATOM 2554 C C . ARG A 1 326 ? 22.196 16.488 -50.754 1.00 59.31 326 ARG A C 1
ATOM 2556 O O . ARG A 1 326 ? 22.101 16.847 -51.922 1.00 59.31 326 ARG A O 1
ATOM 2563 N N . GLY A 1 327 ? 21.145 16.379 -49.939 1.00 56.88 327 GLY A N 1
ATOM 2564 C CA . GLY A 1 327 ? 19.747 16.604 -50.327 1.00 56.88 327 GLY A CA 1
ATOM 2565 C C . GLY A 1 327 ? 19.267 18.060 -50.310 1.00 56.88 327 GLY A C 1
ATOM 2566 O O . GLY A 1 327 ? 18.151 18.321 -50.740 1.00 56.88 327 GLY A O 1
ATOM 2567 N N . GLY A 1 328 ? 20.079 19.017 -49.849 1.00 46.28 328 GLY A N 1
ATOM 2568 C CA . GLY A 1 328 ? 19.735 20.439 -49.944 1.00 46.28 328 GLY A CA 1
ATOM 2569 C C . GLY A 1 328 ? 18.527 20.869 -49.106 1.00 46.28 328 GLY A C 1
ATOM 2570 O O . GLY A 1 328 ? 17.786 21.748 -49.535 1.00 46.28 328 GLY A O 1
ATOM 2571 N N . VAL A 1 329 ? 18.342 20.312 -47.906 1.00 41.09 329 VAL A N 1
ATOM 2572 C CA . VAL A 1 329 ? 17.502 20.947 -46.881 1.00 41.09 329 VAL A CA 1
ATOM 2573 C C . VAL A 1 329 ? 18.386 21.255 -45.684 1.00 41.09 329 VAL A C 1
ATOM 2575 O O . VAL A 1 329 ? 18.714 20.396 -44.871 1.00 41.09 329 VAL A O 1
ATOM 2578 N N . LEU A 1 330 ? 18.802 22.516 -45.611 1.00 40.16 330 LEU A N 1
ATOM 2579 C CA . LEU A 1 330 ? 19.407 23.111 -44.433 1.00 40.16 330 LEU A CA 1
ATOM 2580 C C . LEU A 1 330 ? 18.321 23.183 -43.345 1.00 40.16 330 LEU A C 1
ATOM 2582 O O . LEU A 1 330 ? 17.673 24.214 -43.181 1.00 40.16 330 LEU A O 1
ATOM 2586 N N . VAL A 1 331 ? 18.073 22.084 -42.628 1.00 38.53 331 VAL A N 1
ATOM 2587 C CA . VAL A 1 331 ? 17.373 22.171 -41.343 1.00 38.53 331 VAL A CA 1
ATOM 2588 C C . VAL A 1 331 ? 18.395 22.718 -40.362 1.00 38.53 331 VAL A C 1
ATOM 2590 O O . VAL A 1 331 ? 19.290 22.016 -39.895 1.00 38.53 331 VAL A O 1
ATOM 2593 N N . ILE A 1 332 ? 18.303 24.027 -40.151 1.00 37.62 332 ILE A N 1
ATOM 2594 C CA . ILE A 1 332 ? 18.951 24.739 -39.059 1.00 37.62 332 ILE A CA 1
ATOM 2595 C C . ILE A 1 332 ? 18.618 23.963 -37.785 1.00 37.62 332 ILE A C 1
ATOM 2597 O O . ILE A 1 332 ? 17.449 23.801 -37.444 1.00 37.62 332 ILE A O 1
ATOM 2601 N N . ALA A 1 333 ? 19.652 23.442 -37.130 1.00 33.94 333 ALA A N 1
ATOM 2602 C CA . ALA A 1 333 ? 19.551 22.941 -35.774 1.00 33.94 333 ALA A CA 1
ATOM 2603 C C . ALA A 1 333 ? 18.995 24.076 -34.903 1.00 33.94 333 ALA A C 1
ATOM 2605 O O . ALA A 1 333 ? 19.622 25.131 -34.804 1.00 33.94 333 ALA A O 1
ATOM 2606 N N . CYS A 1 334 ? 17.798 23.894 -34.349 1.00 30.53 334 CYS A N 1
ATOM 2607 C CA . CYS A 1 334 ? 17.315 24.750 -33.275 1.00 30.53 334 CYS A CA 1
ATOM 2608 C C . CYS A 1 334 ? 18.031 24.364 -31.974 1.00 30.53 334 CYS A C 1
ATOM 2610 O O . CYS A 1 334 ? 18.225 23.178 -31.707 1.00 30.53 334 CYS A O 1
ATOM 2612 N N . GLU A 1 335 ? 18.443 25.408 -31.253 1.00 29.70 335 GLU A N 1
ATOM 2613 C CA . GLU A 1 335 ? 19.012 25.425 -29.898 1.00 29.70 335 GLU A CA 1
ATOM 2614 C C . GLU A 1 335 ? 18.092 24.829 -28.831 1.00 29.70 335 GLU A C 1
ATOM 2616 O O . GLU A 1 335 ? 16.851 24.937 -28.989 1.00 29.70 335 GLU A O 1
#

Secondary structure (DSSP, 8-state):
-------HHHHHHHHHHHHHHHHHHHTHHHHTS-SSTTHHHHTHHHHHHHHH--SSHHHHHHHHHHHHHHHHHHHHHHHHHHHHHHHH-SSS--HHHHHHHHHHHHHHHHTTSGGGT-GGGGT--HHHHHHHHHHHHHS-TT-HHHHHHHHHHHHHHHHHHHHHHHHHHHHTT-S---SPPHHHHHHHHHHHHHHHHHHTGGGGGGGHHHHHHHHHHHHHHHHHHHHH-SSHHHHHHHHHHHHHHHHHHHHHTS-PPPHHHIIIIIHHHHHHHHHHHHHHHHHHHHTTS----HHHHTT-THHHHHHHHHHHHHHHHHHHHHHHHHTT-------

Sequence (335 aa):
MVERLPSIPVYKLLTALYTGVMACLCSWAIFLTPEGRGANMTVLAPIWALVSSFLNIHDNYDQSCRSVVGAFIGLFFTELISIVITAGNTVEYSDWIGVAVAFPICFLMALGDAATGSKLSKVFRSDVAMEAMYIPIAFPNGRPFLHGALTAAAFMVGSAESFIATSILNAFNLLPRKDIPALPAFAKRAADYYETLTAYWTSGMEHADFIDRQRKVFEESWRAASREAPTPELRSVIYRMASGLIALRDTMNDGRYSEDMLEHIWHPLMPDIVDMRLEVVYWLRTTAKPIRDDKEIEQTDLMNLATELSSRLSQASITYSEKSRRGGVLVIACE

Organism: Perkinsus olseni (NCBI:txid32597)

Mean predicted aligned error: 15.23 Å

Radius of gyration: 30.66 Å; Cα contacts (8 Å, |Δi|>4): 376; chains: 1; bounding box: 67×46×88 Å

Foldseek 3Di:
DDLDQPDPVRQVVVQQVQLVVLLVVLCVQLVVCVDDPCSVLSNLLSVLLSVLADLDLVSNVQQLQQLLQLLVLLLVLLVVLLVVQCVVDPDAHDLVSLQVVLVVVLVVLCCLDVVVVHPNVSRHDSVSNSCLNNVLSNPVVRPSNVNSVSNSVSSNNSSVSSNVVSVVCVVVVNRNPNDQQLQLVLLQLLLVLLLVLLVCVQPLQVCVVVSVVSLVVNVVSLVNCLVVPPDPVVNVVSVVSNVVSVVSSVVSNPDHDDPLCCVQAVVVLSVLSVVLSVLSSVVSNCVSDPPPDPVVVVPRCNVVSVVVSVVSNVVSVVVSVVVCVVVPDPPPDDD